Protein AF-A0A534SV41-F1 (afdb_monomer_lite)

pLDDT: mean 81.38, std 17.99, range [33.44, 95.75]

Radius of gyration: 28.08 Å; chains: 1; bounding box: 66×40×70 Å

Structure (mmCIF, N/CA/C/O backbone):
data_AF-A0A534SV41-F1
#
_entry.id   AF-A0A534SV41-F1
#
loop_
_atom_site.group_PDB
_atom_site.id
_atom_site.type_symbol
_atom_site.label_atom_id
_atom_site.label_alt_id
_atom_site.label_comp_id
_atom_site.label_asym_id
_atom_site.label_entity_id
_atom_site.label_seq_id
_atom_site.pdbx_PDB_ins_code
_atom_site.Cartn_x
_atom_site.Cartn_y
_atom_site.Cartn_z
_atom_site.occupancy
_atom_site.B_iso_or_equiv
_atom_site.auth_seq_id
_atom_site.auth_comp_id
_atom_site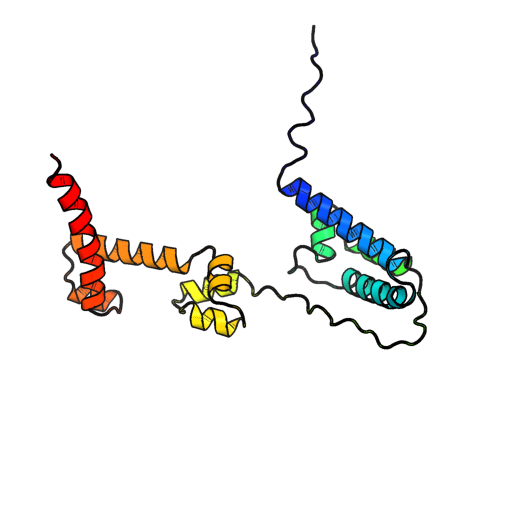.auth_asym_id
_atom_site.auth_atom_id
_atom_site.pdbx_PDB_model_num
ATOM 1 N N . MET A 1 1 ? -29.521 30.458 -32.606 1.00 36.12 1 MET A N 1
ATOM 2 C CA . MET A 1 1 ? -28.865 29.128 -32.644 1.00 36.12 1 MET A CA 1
ATOM 3 C C . MET A 1 1 ? -27.403 29.353 -32.262 1.00 36.12 1 MET A C 1
ATOM 5 O O . MET A 1 1 ? -26.780 30.146 -32.946 1.00 36.12 1 MET A O 1
ATOM 9 N N . ARG A 1 2 ? -27.023 29.102 -30.992 1.00 40.94 2 ARG A N 1
ATOM 10 C CA . ARG A 1 2 ? -26.051 28.068 -30.521 1.00 40.94 2 ARG A CA 1
ATOM 11 C C . ARG A 1 2 ? -24.731 28.079 -31.324 1.00 40.94 2 ARG A C 1
ATOM 13 O O . ARG A 1 2 ? -24.795 28.004 -32.535 1.00 40.94 2 ARG A O 1
ATOM 20 N N . GLN A 1 3 ? -23.536 28.198 -30.746 1.00 33.44 3 GLN A N 1
ATOM 21 C CA . GLN A 1 3 ? -23.011 27.621 -29.502 1.00 33.44 3 GLN A CA 1
ATOM 22 C C . GLN A 1 3 ? -22.008 28.569 -28.812 1.00 33.44 3 GLN A C 1
ATOM 24 O O . GLN A 1 3 ? -21.275 29.296 -29.475 1.00 33.44 3 GLN A O 1
ATOM 29 N N . ALA A 1 4 ? -21.951 28.490 -27.481 1.00 38.53 4 ALA A N 1
ATOM 30 C CA . ALA A 1 4 ? -20.872 29.019 -26.650 1.00 38.53 4 ALA A CA 1
ATOM 31 C C . ALA A 1 4 ? -19.597 28.155 -26.783 1.00 38.53 4 ALA A C 1
ATOM 33 O O . ALA A 1 4 ? -19.722 26.949 -27.026 1.00 38.53 4 ALA A O 1
ATOM 34 N N . PRO A 1 5 ? -18.389 28.724 -26.605 1.00 41.00 5 PRO A N 1
ATOM 35 C CA . PRO A 1 5 ? -17.166 27.938 -26.521 1.00 41.00 5 PRO A CA 1
ATOM 36 C C . PRO A 1 5 ? -17.212 27.038 -25.282 1.00 41.00 5 PRO A C 1
ATOM 38 O O . PRO A 1 5 ? -17.482 27.478 -24.169 1.00 41.00 5 PRO A O 1
ATOM 41 N N . SER A 1 6 ? -16.995 25.751 -25.524 1.00 47.56 6 SER A N 1
ATOM 42 C CA . SER A 1 6 ? -17.020 24.658 -24.561 1.00 47.56 6 SER A CA 1
ATOM 43 C C . SER A 1 6 ? -15.997 24.840 -23.436 1.00 47.56 6 SER A C 1
ATOM 45 O O . SER A 1 6 ? -14.791 24.839 -23.688 1.00 47.56 6 SER A O 1
ATOM 47 N N . ASP A 1 7 ? -16.499 24.900 -22.201 1.00 39.16 7 ASP A N 1
ATOM 48 C CA . ASP A 1 7 ? -15.778 24.681 -20.941 1.00 39.16 7 ASP A CA 1
ATOM 49 C C . ASP A 1 7 ? -15.115 23.288 -20.915 1.00 39.16 7 ASP A C 1
ATOM 51 O O . ASP A 1 7 ? -15.629 22.336 -20.333 1.00 39.16 7 ASP A O 1
ATOM 55 N N . ALA A 1 8 ? -13.963 23.138 -21.570 1.00 45.53 8 ALA A N 1
ATOM 56 C CA . ALA A 1 8 ? -13.214 21.877 -21.631 1.00 45.53 8 ALA A CA 1
ATOM 57 C C . ALA A 1 8 ? -11.861 21.939 -20.894 1.00 45.53 8 ALA A C 1
ATOM 59 O O . ALA A 1 8 ? -10.929 21.219 -21.248 1.00 45.53 8 ALA A O 1
ATOM 60 N N . SER A 1 9 ? -11.720 22.809 -19.885 1.00 49.66 9 SER A N 1
ATOM 61 C CA . SER A 1 9 ? -10.431 23.021 -19.197 1.00 49.66 9 SER A CA 1
ATOM 62 C C . SER A 1 9 ? -10.418 22.652 -17.706 1.00 49.66 9 SER A C 1
ATOM 64 O O . SER A 1 9 ? -9.353 22.510 -17.113 1.00 49.66 9 SER A O 1
ATOM 66 N N . THR A 1 10 ? -11.565 22.413 -17.070 1.00 47.59 10 THR A N 1
ATOM 67 C CA . THR A 1 10 ? -11.628 22.298 -15.599 1.00 47.59 10 THR A CA 1
ATOM 68 C C . THR A 1 10 ? -11.506 20.879 -15.029 1.00 47.59 10 THR A C 1
ATOM 70 O O . THR A 1 10 ? -11.418 20.736 -13.814 1.00 47.59 10 THR A O 1
ATOM 73 N N . TYR A 1 11 ? -11.377 19.834 -15.859 1.00 48.84 11 TYR A N 1
ATOM 74 C CA . TYR A 1 11 ? -11.123 18.452 -15.395 1.00 48.84 11 TYR A CA 1
ATOM 75 C C . TYR A 1 11 ? -9.712 17.915 -15.694 1.00 48.84 11 TYR A C 1
ATOM 77 O O . TYR A 1 11 ? -9.415 16.763 -15.387 1.00 48.84 11 TYR A O 1
ATOM 85 N N . ARG A 1 12 ? -8.791 18.741 -16.216 1.00 51.28 12 ARG A N 1
ATOM 86 C CA . ARG A 1 12 ? -7.378 18.361 -16.442 1.00 51.28 12 ARG A CA 1
ATOM 87 C C . ARG A 1 12 ? -6.542 18.340 -15.147 1.00 51.28 12 ARG A C 1
ATOM 89 O O . ARG A 1 12 ? -5.340 18.515 -15.191 1.00 51.28 12 ARG A O 1
ATOM 96 N N . ASN A 1 13 ? -7.161 18.219 -13.975 1.00 55.78 13 ASN A N 1
ATOM 97 C CA . ASN A 1 13 ? -6.462 18.292 -12.684 1.00 55.78 13 ASN A CA 1
ATOM 98 C C . ASN A 1 13 ? -7.122 17.401 -11.617 1.00 55.78 13 ASN A C 1
ATOM 100 O O . ASN A 1 13 ? -7.139 17.740 -10.436 1.00 55.78 13 ASN A O 1
ATOM 104 N N . GLY A 1 14 ? -7.704 16.264 -12.010 1.00 57.12 14 GLY A N 1
ATOM 105 C CA . GLY A 1 14 ? -8.053 15.229 -11.032 1.00 57.12 14 GLY A CA 1
ATOM 106 C C . GLY A 1 14 ? -6.780 14.621 -10.414 1.00 57.12 14 GLY A C 1
ATOM 107 O O . GLY A 1 14 ? -5.749 14.607 -11.086 1.00 57.12 14 GLY A O 1
ATOM 108 N N . PRO A 1 15 ? -6.818 14.064 -9.187 1.00 54.03 15 PRO A N 1
ATOM 109 C CA . PRO A 1 15 ? -5.666 13.387 -8.571 1.00 54.03 15 PRO A CA 1
ATOM 110 C C . PRO A 1 15 ? -5.026 12.331 -9.492 1.00 54.03 15 PRO A C 1
ATOM 112 O O . PRO A 1 15 ? -3.806 12.238 -9.585 1.00 54.03 15 PRO A O 1
ATOM 115 N N . ALA A 1 16 ? -5.860 11.633 -10.270 1.00 69.44 16 ALA A N 1
ATOM 116 C CA . ALA A 1 16 ? -5.442 10.645 -11.263 1.00 69.44 16 ALA A CA 1
ATOM 117 C C . ALA A 1 16 ? -4.661 11.236 -12.457 1.00 69.44 16 ALA A C 1
ATOM 119 O O . ALA A 1 16 ? -3.878 10.529 -13.084 1.00 69.44 16 ALA A O 1
ATOM 120 N N . TYR A 1 17 ? -4.840 12.523 -12.784 1.00 78.94 17 TYR A N 1
ATOM 121 C CA . TYR A 1 17 ? -4.075 13.177 -13.851 1.00 78.94 17 TYR A CA 1
ATOM 122 C C . TYR A 1 17 ? -2.611 13.353 -13.436 1.00 78.94 17 TYR A C 1
ATOM 124 O O . TYR A 1 17 ? -1.716 12.995 -14.192 1.00 78.94 17 TYR A O 1
ATOM 132 N N . GLY A 1 18 ? -2.358 13.827 -12.210 1.00 86.19 18 GLY A N 1
ATOM 133 C CA . GLY A 1 18 ? -0.994 13.995 -11.699 1.00 86.19 18 GLY A CA 1
ATOM 134 C C . GLY A 1 18 ? -0.238 12.670 -11.576 1.00 86.19 18 GLY A C 1
ATOM 135 O O . GLY A 1 18 ? 0.934 12.592 -11.938 1.00 86.19 18 GLY A O 1
ATOM 136 N N . GLU A 1 19 ? -0.916 11.613 -11.126 1.00 88.62 19 GLU A N 1
ATOM 137 C CA . GLU A 1 19 ? -0.344 10.262 -11.075 1.00 88.62 19 GLU A CA 1
ATOM 138 C C . GLU A 1 19 ? 0.015 9.743 -12.471 1.00 88.62 19 GLU A C 1
ATOM 140 O O . GLU A 1 19 ? 1.114 9.227 -12.669 1.00 88.62 19 GLU A O 1
ATOM 145 N N . ARG A 1 20 ? -0.869 9.943 -13.454 1.00 89.88 20 ARG A N 1
ATOM 146 C CA . ARG A 1 20 ? -0.634 9.535 -14.842 1.00 89.88 20 ARG A CA 1
ATOM 147 C C . ARG A 1 20 ? 0.522 10.302 -15.491 1.00 89.88 20 ARG A C 1
ATOM 149 O O . ARG A 1 20 ? 1.348 9.693 -16.165 1.00 89.88 20 ARG A O 1
ATOM 156 N N . GLU A 1 21 ? 0.613 11.612 -15.276 1.00 92.06 21 GLU A N 1
ATOM 157 C CA . GLU A 1 21 ? 1.735 12.420 -15.776 1.00 92.06 21 GLU A CA 1
ATOM 158 C C . GLU A 1 21 ? 3.059 12.003 -15.126 1.00 92.06 21 GLU A C 1
ATOM 160 O O . GLU A 1 21 ? 4.077 11.893 -15.805 1.00 92.06 21 GLU A O 1
ATOM 165 N N . LEU A 1 22 ? 3.046 11.680 -13.828 1.00 92.38 22 LEU A N 1
ATOM 166 C CA . LEU A 1 22 ? 4.220 11.132 -13.153 1.00 92.38 22 LEU A CA 1
ATOM 167 C C . LEU A 1 22 ? 4.615 9.764 -13.727 1.00 92.38 22 LEU A C 1
ATOM 169 O O . LEU A 1 22 ? 5.798 9.512 -13.935 1.00 92.38 22 LEU A O 1
ATOM 173 N N . MET A 1 23 ? 3.650 8.889 -14.020 1.00 93.31 23 MET A N 1
ATOM 174 C CA . MET A 1 23 ? 3.906 7.605 -14.683 1.00 93.31 23 MET A CA 1
ATOM 175 C C . MET A 1 23 ? 4.553 7.795 -16.061 1.00 93.31 23 MET A C 1
ATOM 177 O O . MET A 1 23 ? 5.526 7.113 -16.377 1.00 93.31 23 MET A O 1
ATOM 181 N N . LEU A 1 24 ? 4.070 8.749 -16.861 1.00 93.81 24 LEU A N 1
ATOM 182 C CA . LEU A 1 24 ? 4.683 9.084 -18.149 1.00 93.81 24 LEU A CA 1
ATOM 183 C C . LEU A 1 24 ? 6.110 9.615 -17.980 1.00 93.81 24 LEU A C 1
ATOM 185 O O . LEU A 1 24 ? 7.008 9.147 -18.675 1.00 93.81 24 LEU A O 1
ATOM 189 N N . ALA A 1 25 ? 6.334 10.518 -17.024 1.00 94.88 25 ALA A N 1
ATOM 190 C CA . ALA A 1 25 ? 7.659 11.065 -16.742 1.00 94.88 25 ALA A CA 1
ATOM 191 C C . ALA A 1 25 ? 8.653 9.980 -16.293 1.00 94.88 25 ALA A C 1
ATOM 193 O O . ALA A 1 25 ? 9.795 9.963 -16.744 1.00 94.88 25 ALA A O 1
ATOM 194 N N . VAL A 1 26 ? 8.218 9.039 -15.447 1.00 93.88 26 VAL A N 1
ATOM 195 C CA . VAL A 1 26 ? 9.042 7.897 -15.015 1.00 93.88 26 VAL A CA 1
ATOM 196 C C . VAL A 1 26 ? 9.395 6.993 -16.199 1.00 93.88 26 VAL A C 1
ATOM 198 O O . VAL A 1 26 ? 10.532 6.535 -16.302 1.00 93.88 26 VAL A O 1
ATOM 201 N N . LEU A 1 27 ? 8.447 6.740 -17.107 1.00 94.81 27 LEU A N 1
ATOM 202 C CA . LEU A 1 27 ? 8.713 5.946 -18.306 1.00 94.81 27 LEU A CA 1
ATOM 203 C C . LEU A 1 27 ? 9.677 6.657 -19.263 1.00 94.81 27 LEU A C 1
ATOM 205 O O . LEU A 1 27 ? 10.588 6.018 -19.788 1.00 94.81 27 LEU A O 1
ATOM 209 N N . GLU A 1 28 ? 9.497 7.960 -19.482 1.00 95.25 28 GLU A N 1
ATOM 210 C CA . GLU A 1 28 ? 10.398 8.766 -20.309 1.00 95.25 28 GLU A CA 1
ATOM 211 C C . GLU A 1 28 ? 11.827 8.745 -19.750 1.00 95.25 28 GLU A C 1
ATOM 213 O O . GLU A 1 28 ? 12.773 8.461 -20.487 1.00 95.25 28 GLU A O 1
ATOM 218 N N . ASP A 1 29 ? 11.985 8.972 -18.445 1.00 94.81 29 ASP A N 1
ATOM 219 C CA . ASP A 1 29 ? 13.282 8.939 -17.766 1.00 94.81 29 ASP A CA 1
ATOM 220 C C . ASP A 1 29 ? 13.961 7.569 -17.907 1.00 94.81 29 ASP A C 1
ATOM 222 O O . ASP A 1 29 ? 15.132 7.483 -18.284 1.00 94.81 29 ASP A O 1
ATOM 226 N N . ALA A 1 30 ? 13.209 6.478 -17.729 1.00 93.75 30 ALA A N 1
ATOM 227 C CA . ALA A 1 30 ? 13.725 5.127 -17.922 1.00 93.75 30 ALA A CA 1
ATOM 228 C C . ALA A 1 30 ? 14.193 4.880 -19.367 1.00 93.75 30 ALA A C 1
ATOM 230 O O . ALA A 1 30 ? 15.255 4.293 -19.576 1.00 93.75 30 ALA A O 1
ATOM 231 N N . ILE A 1 31 ? 13.445 5.349 -20.372 1.00 94.56 31 ILE A N 1
ATOM 232 C CA . ILE A 1 31 ? 13.832 5.222 -21.787 1.00 94.56 31 ILE A CA 1
ATOM 233 C C . ILE A 1 31 ? 15.114 6.011 -22.074 1.00 94.56 31 ILE A C 1
ATOM 235 O O . ILE A 1 31 ? 16.021 5.501 -22.733 1.00 94.56 31 ILE A O 1
ATOM 239 N N . ARG A 1 32 ? 15.234 7.226 -21.536 1.00 94.12 32 ARG A N 1
ATOM 240 C CA . ARG A 1 32 ? 16.429 8.064 -21.702 1.00 94.12 32 ARG A CA 1
ATOM 241 C C . ARG A 1 32 ? 17.644 7.487 -20.973 1.00 94.12 32 ARG A C 1
ATOM 243 O O . ARG A 1 32 ? 18.760 7.570 -21.491 1.00 94.12 32 ARG A O 1
ATOM 250 N N . CYS A 1 33 ? 17.444 6.846 -19.817 1.00 93.25 33 CYS A N 1
ATOM 251 C CA .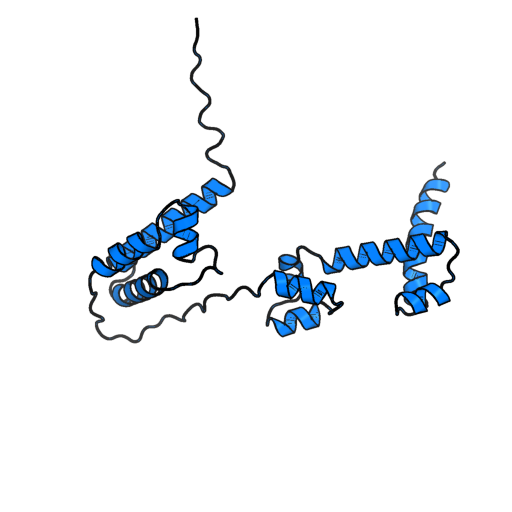 CYS A 1 33 ? 18.478 6.055 -19.144 1.00 93.25 33 CYS A CA 1
ATOM 252 C C . CYS A 1 33 ? 18.924 4.873 -20.015 1.00 93.25 33 CYS A C 1
ATOM 254 O O . CYS A 1 33 ? 20.123 4.688 -20.212 1.00 93.25 33 CYS A O 1
ATOM 256 N N . LEU A 1 34 ? 17.983 4.106 -20.585 1.00 92.56 34 LEU A N 1
ATOM 257 C CA . LEU A 1 34 ? 18.282 2.988 -21.494 1.00 92.56 34 LEU A CA 1
ATOM 258 C C . LEU A 1 34 ? 19.087 3.430 -22.721 1.00 92.56 34 LEU A C 1
ATOM 260 O O . LEU A 1 34 ? 19.978 2.702 -23.156 1.00 92.56 34 LEU A O 1
ATOM 264 N N . ALA A 1 35 ? 18.777 4.609 -23.262 1.00 91.69 35 ALA A N 1
ATOM 265 C CA . ALA A 1 35 ? 19.474 5.205 -24.397 1.00 91.69 35 ALA A CA 1
ATOM 266 C C . ALA A 1 35 ? 20.839 5.822 -24.028 1.00 91.69 35 ALA A C 1
ATOM 268 O O . ALA A 1 35 ? 21.634 6.127 -24.915 1.00 91.69 35 ALA A O 1
ATOM 269 N N . GLY A 1 36 ? 21.144 5.994 -22.735 1.00 89.56 36 GLY A N 1
ATOM 270 C CA . GLY A 1 36 ? 22.378 6.642 -22.283 1.00 89.56 36 GLY A CA 1
ATOM 271 C C . GLY A 1 36 ? 22.404 8.152 -22.516 1.00 89.56 36 GLY A C 1
ATOM 272 O O . GLY A 1 36 ? 23.481 8.738 -22.654 1.00 89.56 36 GLY A O 1
ATOM 273 N N . GLU A 1 37 ? 21.236 8.784 -22.593 1.00 89.94 37 GLU A N 1
ATOM 274 C CA . GLU A 1 37 ? 21.089 10.204 -22.930 1.00 89.94 37 GLU A CA 1
ATOM 275 C C . GLU A 1 37 ? 21.163 11.117 -21.703 1.00 89.94 37 GLU A C 1
ATOM 277 O O . GLU A 1 37 ? 21.463 12.305 -21.830 1.00 89.94 37 GLU A O 1
ATOM 282 N N . ILE A 1 38 ? 20.908 10.572 -20.511 1.00 88.56 38 ILE A N 1
ATOM 283 C CA . ILE A 1 38 ? 20.829 11.325 -19.257 1.00 88.56 38 ILE A CA 1
ATOM 284 C C . ILE A 1 38 ? 21.817 10.816 -18.209 1.00 88.56 38 ILE A C 1
ATOM 286 O O . ILE A 1 38 ? 22.277 9.677 -18.250 1.00 88.56 38 ILE A O 1
ATOM 290 N N . GLY A 1 39 ? 22.159 11.702 -17.274 1.00 86.50 39 GLY A N 1
ATOM 291 C CA . GLY A 1 39 ? 23.126 11.450 -16.210 1.00 86.50 39 GLY A CA 1
ATOM 292 C C . GLY A 1 39 ? 24.591 11.715 -16.604 1.00 86.50 39 GLY A C 1
ATOM 293 O O . GLY A 1 39 ? 24.918 11.872 -17.793 1.00 86.50 39 GLY A O 1
ATOM 294 N N . PRO A 1 40 ? 25.492 11.789 -15.604 1.00 87.56 40 PRO A N 1
ATOM 295 C CA . PRO A 1 40 ? 26.927 11.952 -15.825 1.00 87.56 40 PRO A CA 1
ATOM 296 C C . PRO A 1 40 ? 27.492 10.821 -16.688 1.00 87.56 40 PRO A C 1
ATOM 298 O O . PRO A 1 40 ? 27.139 9.661 -16.497 1.00 87.56 40 PRO A O 1
ATOM 301 N N . THR A 1 41 ? 28.426 11.123 -17.596 1.00 85.81 41 THR A N 1
ATOM 302 C CA . THR A 1 41 ? 28.994 10.139 -18.542 1.00 85.81 41 THR A CA 1
ATOM 303 C C . THR A 1 41 ? 29.489 8.855 -17.866 1.00 85.81 41 THR A C 1
ATOM 305 O O . THR A 1 41 ? 29.280 7.766 -18.391 1.00 85.81 41 THR A O 1
ATOM 308 N N . ARG A 1 42 ? 30.094 8.975 -16.677 1.00 84.69 42 ARG A N 1
ATOM 309 C CA . ARG A 1 42 ? 30.581 7.846 -15.867 1.00 84.69 42 ARG A CA 1
ATOM 310 C C . ARG A 1 42 ? 29.459 6.943 -15.337 1.00 84.69 42 ARG A C 1
ATOM 312 O O . ARG A 1 42 ? 29.679 5.753 -15.156 1.00 84.69 42 ARG A O 1
ATOM 319 N N . GLU A 1 43 ? 28.286 7.502 -15.066 1.00 86.94 43 GLU A N 1
ATOM 320 C CA . GLU A 1 43 ? 27.157 6.804 -14.439 1.00 86.94 43 GLU A CA 1
ATOM 321 C C . GLU A 1 43 ? 26.174 6.237 -15.470 1.00 86.94 43 GLU A C 1
ATOM 323 O O . GLU A 1 43 ? 25.423 5.319 -15.156 1.00 86.94 43 GLU A O 1
ATOM 328 N N . ARG A 1 44 ? 26.208 6.711 -16.723 1.00 88.94 44 ARG A N 1
ATOM 329 C CA . ARG A 1 44 ? 25.321 6.249 -17.807 1.00 88.94 44 ARG A CA 1
ATOM 330 C C . ARG A 1 44 ? 25.245 4.728 -17.978 1.00 88.94 44 ARG A C 1
ATOM 332 O O . ARG A 1 44 ? 24.127 4.232 -18.096 1.00 88.94 44 ARG A O 1
ATOM 339 N N . PRO A 1 45 ? 26.355 3.958 -17.968 1.00 89.06 45 PRO A N 1
ATOM 340 C CA . PRO A 1 45 ? 26.262 2.502 -18.088 1.00 89.06 45 PRO A CA 1
ATOM 341 C C . PRO A 1 45 ? 25.491 1.878 -16.921 1.00 89.06 45 PRO A C 1
ATOM 343 O O . PRO A 1 45 ? 24.746 0.918 -17.102 1.00 89.06 45 PRO A O 1
ATOM 346 N N . GLN A 1 46 ? 25.651 2.445 -15.724 1.00 87.25 46 GLN A N 1
ATOM 347 C CA . GLN A 1 46 ? 24.973 1.983 -14.526 1.00 87.25 46 GLN A CA 1
ATOM 348 C C . GLN A 1 46 ? 23.483 2.350 -14.545 1.00 87.25 46 GLN A C 1
ATOM 350 O O . GLN A 1 46 ? 22.652 1.476 -14.323 1.00 87.25 46 GLN A O 1
ATOM 355 N N . LEU A 1 47 ? 23.137 3.594 -14.884 1.00 89.69 47 LEU A N 1
ATOM 356 C CA . LEU A 1 47 ? 21.745 4.036 -15.031 1.00 89.69 47 LEU A CA 1
ATOM 357 C C . LEU A 1 47 ? 21.002 3.215 -16.095 1.00 89.69 47 LEU A C 1
ATOM 359 O O . LEU A 1 47 ? 19.862 2.804 -15.884 1.00 89.69 47 LEU A O 1
ATOM 363 N N . ALA A 1 48 ? 21.663 2.904 -17.213 1.00 91.06 48 ALA A N 1
ATOM 364 C CA . ALA A 1 48 ? 21.103 2.031 -18.237 1.00 91.06 48 ALA A CA 1
ATOM 365 C C . ALA A 1 48 ? 20.884 0.601 -17.722 1.00 91.06 48 ALA A C 1
ATOM 367 O O . ALA A 1 48 ? 19.857 -0.003 -18.025 1.00 91.06 48 ALA A O 1
ATOM 368 N N . ALA A 1 49 ? 21.815 0.049 -16.937 1.00 89.69 49 ALA A N 1
ATOM 369 C CA . ALA A 1 49 ? 21.656 -1.271 -16.329 1.00 89.69 49 ALA A CA 1
ATOM 370 C C . ALA A 1 49 ? 20.498 -1.307 -15.314 1.00 89.69 49 ALA A C 1
ATOM 372 O O . ALA A 1 49 ? 19.680 -2.225 -15.364 1.00 89.69 49 ALA A O 1
ATOM 373 N N . GLU A 1 50 ? 20.378 -0.290 -14.459 1.00 89.56 50 GLU A N 1
ATOM 374 C CA . GLU A 1 50 ? 19.282 -0.156 -13.489 1.00 89.56 50 GLU A CA 1
ATOM 375 C C . GLU A 1 50 ? 17.921 -0.026 -14.194 1.00 89.56 50 GLU A C 1
ATOM 377 O O . GLU A 1 50 ? 16.963 -0.714 -13.835 1.00 89.56 50 GLU A O 1
ATOM 382 N N . ALA A 1 51 ? 17.842 0.778 -15.260 1.00 92.56 51 ALA A N 1
ATOM 383 C CA . ALA A 1 51 ? 16.635 0.895 -16.075 1.00 92.56 51 ALA A CA 1
ATOM 384 C C . ALA A 1 51 ? 16.277 -0.430 -16.772 1.00 92.56 51 ALA A C 1
ATOM 386 O O . ALA A 1 51 ? 15.107 -0.817 -16.790 1.00 92.56 51 ALA A O 1
ATOM 387 N N . ARG A 1 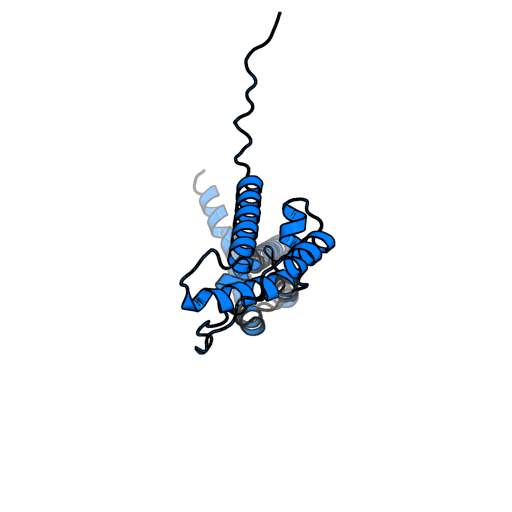52 ? 17.266 -1.172 -17.298 1.00 93.12 52 ARG A N 1
ATOM 388 C CA . ARG A 1 52 ? 17.046 -2.513 -17.877 1.00 93.12 52 ARG A CA 1
ATOM 389 C C . ARG A 1 52 ? 16.489 -3.485 -16.848 1.00 93.12 52 ARG A C 1
ATOM 391 O O . ARG A 1 52 ? 15.549 -4.210 -17.166 1.00 93.12 52 ARG A O 1
ATOM 398 N N . GLU A 1 53 ? 17.047 -3.505 -15.640 1.00 91.56 53 GLU A N 1
ATOM 399 C CA . GLU A 1 53 ? 16.576 -4.368 -14.554 1.00 91.56 53 GLU A CA 1
ATOM 400 C C . GLU A 1 53 ? 15.136 -4.017 -14.159 1.00 91.56 53 GLU A C 1
ATOM 402 O O . GLU A 1 53 ? 14.292 -4.908 -14.061 1.00 91.56 53 GLU A O 1
ATOM 407 N N . TRP A 1 54 ? 14.821 -2.725 -14.016 1.00 92.25 54 TRP A N 1
ATOM 408 C CA . TRP A 1 54 ? 13.463 -2.264 -13.717 1.00 92.25 54 TRP A CA 1
ATOM 409 C C . TRP A 1 54 ? 12.453 -2.652 -14.808 1.00 92.25 54 TRP A C 1
ATOM 411 O O . TRP A 1 54 ? 11.382 -3.164 -14.479 1.00 92.25 54 TRP A O 1
ATOM 421 N N . VAL A 1 55 ? 12.801 -2.481 -16.091 1.00 92.50 55 VAL A N 1
ATOM 422 C CA . VAL A 1 55 ? 11.956 -2.905 -17.223 1.00 92.50 55 VAL A CA 1
ATOM 423 C C . VAL A 1 55 ? 11.790 -4.428 -17.246 1.00 92.50 55 VAL A C 1
ATOM 425 O O . VAL A 1 55 ? 10.696 -4.924 -17.508 1.00 92.50 55 VAL A O 1
ATOM 428 N N . ALA A 1 56 ? 12.846 -5.196 -16.971 1.00 91.12 56 ALA A N 1
ATOM 429 C CA . ALA A 1 56 ? 12.801 -6.658 -16.990 1.00 91.12 56 ALA A CA 1
ATOM 430 C C . ALA A 1 56 ? 12.016 -7.255 -15.808 1.00 91.12 56 ALA A C 1
ATOM 432 O O . ALA A 1 56 ? 11.397 -8.315 -15.962 1.00 91.12 56 ALA A O 1
ATOM 433 N N . ALA A 1 57 ? 12.013 -6.579 -14.656 1.00 88.88 57 ALA A N 1
ATOM 434 C CA . ALA A 1 57 ? 11.356 -7.041 -13.443 1.00 88.88 57 ALA A CA 1
ATOM 435 C C . ALA A 1 57 ? 9.857 -7.324 -13.658 1.00 88.88 57 ALA A C 1
ATOM 437 O O . ALA A 1 57 ? 9.144 -6.604 -14.361 1.00 88.88 57 ALA A O 1
ATOM 438 N N . ARG A 1 58 ? 9.383 -8.391 -13.008 1.00 84.31 58 ARG A N 1
ATOM 439 C CA . ARG A 1 58 ? 7.968 -8.759 -12.879 1.00 84.31 58 ARG A CA 1
ATOM 440 C C . ARG A 1 58 ? 7.573 -8.571 -11.423 1.00 84.31 58 ARG A C 1
ATOM 442 O O . ARG A 1 58 ? 7.833 -9.435 -10.593 1.00 84.31 58 ARG A O 1
ATOM 449 N N . ASP A 1 59 ? 7.022 -7.411 -11.093 1.00 77.00 59 ASP A N 1
ATOM 450 C CA . ASP A 1 59 ? 6.575 -7.121 -9.730 1.00 77.00 59 ASP A CA 1
ATOM 451 C C . ASP A 1 59 ? 5.308 -6.276 -9.776 1.00 77.00 59 ASP A C 1
ATOM 453 O O . ASP A 1 59 ? 5.366 -5.100 -10.112 1.00 77.00 59 ASP A O 1
ATOM 457 N N . ALA A 1 60 ? 4.167 -6.851 -9.414 1.00 73.50 60 ALA A N 1
ATOM 458 C CA . ALA A 1 60 ? 2.895 -6.133 -9.379 1.00 73.50 60 ALA A CA 1
ATOM 459 C C . ALA A 1 60 ? 2.669 -5.369 -8.059 1.00 73.50 60 ALA A C 1
ATOM 461 O O . ALA A 1 60 ? 1.666 -4.679 -7.901 1.00 73.50 60 ALA A O 1
ATOM 462 N N . ARG A 1 61 ? 3.576 -5.466 -7.077 1.00 74.56 61 ARG A N 1
ATOM 463 C CA . ARG A 1 61 ? 3.332 -4.930 -5.724 1.00 74.56 61 ARG A CA 1
ATOM 464 C C . ARG A 1 61 ? 3.671 -3.447 -5.590 1.00 74.56 61 ARG A C 1
ATOM 466 O O . ARG A 1 61 ? 3.175 -2.783 -4.682 1.00 74.56 61 ARG A O 1
ATOM 473 N N . TRP A 1 62 ? 4.530 -2.912 -6.462 1.00 80.25 62 TRP A N 1
ATOM 474 C CA . TRP A 1 62 ? 4.941 -1.507 -6.407 1.00 80.25 62 TRP A CA 1
ATOM 475 C C . TRP A 1 62 ? 4.143 -0.664 -7.420 1.00 80.25 62 TRP A C 1
ATOM 477 O O . TRP A 1 62 ? 4.250 -0.952 -8.605 1.00 80.25 62 TRP A O 1
ATOM 487 N N . PRO A 1 63 ? 3.379 0.375 -7.020 1.00 81.69 63 PRO A N 1
ATOM 488 C CA . PRO A 1 63 ? 2.695 1.305 -7.928 1.00 81.69 63 PRO A CA 1
ATOM 489 C C . PRO A 1 63 ? 3.464 1.804 -9.160 1.00 81.69 63 PRO A C 1
ATOM 491 O O . PRO A 1 63 ? 2.856 1.992 -10.202 1.00 81.69 63 PRO A O 1
ATOM 494 N N . PHE A 1 64 ? 4.788 1.971 -9.067 1.00 87.69 64 PHE A N 1
ATOM 495 C CA . PHE A 1 64 ? 5.650 2.342 -10.203 1.00 87.69 64 PHE A CA 1
ATOM 496 C C . PHE A 1 64 ? 6.538 1.180 -10.667 1.00 87.69 64 PHE A C 1
ATOM 498 O O . PHE A 1 64 ? 7.675 1.368 -11.106 1.00 87.69 64 PHE A O 1
ATOM 505 N N . SER A 1 65 ? 6.076 -0.060 -10.515 1.00 90.69 65 SER A N 1
ATOM 506 C CA . SER A 1 65 ? 6.644 -1.149 -11.297 1.00 90.69 65 SER A CA 1
ATOM 507 C C . SER A 1 65 ? 6.337 -0.934 -12.770 1.00 90.69 65 SER A C 1
ATOM 509 O O . SER A 1 65 ? 5.348 -0.291 -13.113 1.00 90.69 65 SER A O 1
ATOM 511 N N . PHE A 1 66 ? 7.178 -1.484 -13.641 1.00 92.44 66 PHE A N 1
ATOM 512 C CA . PHE A 1 66 ? 6.964 -1.380 -15.076 1.00 92.44 66 PHE A CA 1
ATOM 513 C C . PHE A 1 66 ? 5.572 -1.888 -15.494 1.00 92.44 66 PHE A C 1
ATOM 515 O O . PHE A 1 66 ? 4.907 -1.239 -16.293 1.00 92.44 66 PHE A O 1
ATOM 522 N N . ASP A 1 67 ? 5.106 -2.995 -14.903 1.00 91.94 67 ASP A N 1
ATOM 523 C CA . ASP A 1 67 ? 3.789 -3.572 -15.198 1.00 91.94 67 ASP A CA 1
ATOM 524 C C . ASP A 1 67 ? 2.638 -2.642 -14.770 1.00 91.94 67 ASP A C 1
ATOM 526 O O . ASP A 1 67 ? 1.790 -2.312 -15.595 1.00 91.94 67 ASP A O 1
ATOM 530 N N . ASN A 1 68 ? 2.643 -2.157 -13.521 1.00 90.50 68 ASN A N 1
ATOM 531 C CA . ASN A 1 68 ? 1.581 -1.282 -13.003 1.00 90.50 68 ASN A CA 1
ATOM 532 C C . ASN A 1 68 ? 1.579 0.090 -13.682 1.00 90.50 68 ASN A C 1
ATOM 534 O O . ASN A 1 68 ? 0.524 0.679 -13.903 1.00 90.50 68 ASN A O 1
ATOM 538 N N . LEU A 1 69 ? 2.766 0.598 -14.021 1.00 93.06 69 LEU A N 1
ATOM 539 C CA . LEU A 1 69 ? 2.911 1.838 -14.767 1.00 93.06 69 LEU A CA 1
ATOM 540 C C . LEU A 1 69 ? 2.284 1.691 -16.150 1.00 93.06 69 LEU A C 1
ATOM 542 O O . LEU A 1 69 ? 1.473 2.533 -16.522 1.00 93.06 69 LEU A O 1
ATOM 546 N N . CYS A 1 70 ? 2.642 0.635 -16.895 1.00 93.00 70 CYS A N 1
ATOM 547 C CA . CYS A 1 70 ? 2.092 0.377 -18.225 1.00 93.00 70 CYS A CA 1
ATOM 548 C C . CYS A 1 70 ? 0.566 0.260 -18.180 1.00 93.00 70 CYS A C 1
ATOM 550 O O . CYS A 1 70 ? -0.102 0.913 -18.978 1.00 93.00 70 CYS A O 1
ATOM 552 N N . ASP A 1 71 ? 0.024 -0.481 -17.213 1.00 91.62 71 ASP A N 1
ATOM 553 C CA . ASP A 1 71 ? -1.422 -0.604 -17.003 1.00 91.62 71 ASP A CA 1
ATOM 554 C C . ASP A 1 71 ? -2.082 0.764 -16.738 1.00 91.62 71 ASP A C 1
ATOM 556 O O . ASP A 1 71 ? -3.008 1.164 -17.445 1.00 91.62 71 ASP A O 1
ATOM 560 N N . GLY A 1 72 ? -1.524 1.559 -15.817 1.00 89.44 72 GLY A N 1
ATOM 561 C CA . GLY A 1 72 ? -2.041 2.886 -15.458 1.00 89.44 72 GLY A CA 1
ATOM 562 C C . GLY A 1 72 ? -2.040 3.917 -16.595 1.00 89.44 72 GLY A C 1
ATOM 563 O O . GLY A 1 72 ? -2.837 4.859 -16.578 1.00 89.44 72 GLY A O 1
ATOM 564 N N . ILE A 1 73 ? -1.187 3.744 -17.611 1.00 91.75 73 ILE A N 1
ATOM 565 C CA . ILE A 1 73 ? -1.154 4.608 -18.805 1.00 91.75 73 ILE A CA 1
ATOM 566 C C . ILE A 1 73 ? -1.769 3.960 -20.056 1.00 91.75 73 ILE A C 1
ATOM 568 O O . ILE A 1 73 ? -1.828 4.624 -21.095 1.00 91.75 73 ILE A O 1
ATOM 572 N N . GLY A 1 74 ? -2.269 2.721 -19.959 1.00 90.31 74 GLY A N 1
ATOM 573 C CA . GLY A 1 74 ? -2.949 1.998 -21.039 1.00 90.31 74 GLY A CA 1
ATOM 574 C C . GLY A 1 74 ? -2.021 1.363 -22.084 1.00 90.31 74 GLY A C 1
ATOM 575 O O . GLY A 1 74 ? -2.377 1.304 -23.261 1.00 90.31 74 GLY A O 1
ATOM 576 N N . LEU A 1 75 ? -0.825 0.923 -21.687 1.00 92.94 75 LEU A N 1
ATOM 577 C CA . LEU A 1 75 ? 0.150 0.237 -22.541 1.00 92.94 75 LEU A CA 1
ATOM 578 C C . LEU A 1 75 ? 0.259 -1.253 -22.199 1.00 92.94 75 LEU A C 1
ATOM 580 O O . LEU A 1 75 ? 0.214 -1.647 -21.037 1.00 92.94 75 LEU A O 1
ATOM 584 N N . ASP A 1 76 ? 0.502 -2.083 -23.215 1.00 93.62 76 ASP A N 1
ATOM 585 C CA . ASP A 1 76 ? 0.824 -3.494 -23.001 1.00 93.62 76 ASP A CA 1
ATOM 586 C C . ASP A 1 76 ? 2.275 -3.659 -22.520 1.00 93.62 76 ASP A C 1
ATOM 588 O O . ASP A 1 76 ? 3.238 -3.483 -23.278 1.00 93.62 76 ASP A O 1
ATOM 592 N N . ALA A 1 77 ? 2.430 -4.033 -21.248 1.00 93.38 77 ALA A N 1
ATOM 593 C CA . ALA A 1 77 ? 3.731 -4.234 -20.617 1.00 93.38 77 ALA A CA 1
ATOM 594 C C . ALA A 1 77 ? 4.545 -5.357 -21.287 1.00 93.38 77 ALA A C 1
ATOM 596 O O . ALA A 1 77 ? 5.777 -5.333 -21.271 1.00 93.38 77 ALA A O 1
ATOM 597 N N . GLY A 1 78 ? 3.895 -6.367 -21.873 1.00 93.88 78 GLY A N 1
ATOM 598 C CA . GLY A 1 78 ? 4.586 -7.451 -22.577 1.00 93.88 78 GLY A CA 1
ATOM 599 C C . GLY A 1 78 ? 5.337 -6.931 -23.802 1.00 93.88 78 GLY A C 1
ATOM 600 O O . GLY A 1 78 ? 6.568 -7.003 -23.872 1.00 93.88 78 GLY A O 1
ATOM 601 N N . SER A 1 79 ? 4.586 -6.334 -24.724 1.00 93.94 79 SER A N 1
ATOM 602 C CA . SER A 1 79 ? 5.081 -5.813 -25.997 1.00 93.94 79 SER A CA 1
ATOM 603 C C . SER A 1 79 ? 6.046 -4.649 -25.808 1.00 93.94 79 SER A C 1
ATOM 605 O O . SER A 1 79 ? 7.077 -4.582 -26.482 1.00 93.94 79 SER A O 1
ATOM 607 N N . LEU A 1 80 ? 5.748 -3.718 -24.893 1.00 94.00 80 LEU A N 1
ATOM 608 C CA . LEU A 1 80 ? 6.622 -2.568 -24.665 1.00 94.00 80 LEU A CA 1
ATOM 609 C C . LEU A 1 80 ? 7.980 -3.012 -24.122 1.00 94.00 80 LEU A C 1
ATOM 611 O O . LEU A 1 80 ? 9.013 -2.567 -24.614 1.00 94.00 80 LEU A O 1
ATOM 615 N N . ARG A 1 81 ? 7.991 -3.935 -23.158 1.00 95.19 81 ARG A N 1
ATOM 616 C CA . ARG A 1 81 ? 9.222 -4.493 -22.598 1.00 95.19 81 ARG A CA 1
ATOM 617 C C . ARG A 1 81 ? 10.081 -5.154 -23.662 1.00 95.19 81 ARG A C 1
ATOM 619 O O . ARG A 1 81 ? 11.277 -4.883 -23.726 1.00 95.19 81 ARG A O 1
ATOM 626 N N . GLU A 1 82 ? 9.484 -6.010 -24.486 1.00 94.25 82 GLU A N 1
ATOM 627 C CA . GLU A 1 82 ? 10.217 -6.684 -25.554 1.00 94.25 82 GLU A CA 1
ATOM 628 C C . GLU A 1 82 ? 10.860 -5.661 -26.496 1.00 94.25 82 GLU A C 1
ATOM 630 O O . GLU A 1 82 ? 12.053 -5.746 -26.790 1.00 94.25 82 GLU A O 1
ATOM 635 N N . ARG A 1 83 ? 10.098 -4.641 -26.907 1.00 94.44 83 ARG A N 1
ATOM 636 C CA . ARG A 1 83 ? 10.599 -3.562 -27.766 1.00 94.44 83 ARG A CA 1
ATOM 637 C C . ARG A 1 83 ? 11.716 -2.762 -27.100 1.00 94.44 83 ARG A C 1
ATOM 639 O O . ARG A 1 83 ? 12.716 -2.486 -27.757 1.00 94.44 83 ARG A O 1
ATOM 646 N N . LEU A 1 84 ? 11.574 -2.389 -25.830 1.00 93.88 84 LEU A N 1
ATOM 647 C CA . LEU A 1 84 ? 12.586 -1.612 -25.111 1.00 93.88 84 LEU A CA 1
ATOM 648 C C . LEU A 1 84 ? 13.880 -2.407 -24.936 1.00 93.88 84 LEU A C 1
ATOM 650 O O . LEU A 1 84 ? 14.954 -1.902 -25.248 1.00 93.88 84 LEU A O 1
ATOM 654 N N . LEU A 1 85 ? 13.796 -3.666 -24.505 1.00 92.19 85 LEU A N 1
ATOM 655 C CA . LEU A 1 85 ? 14.981 -4.492 -24.272 1.00 92.19 85 LEU A CA 1
ATOM 656 C C . LEU A 1 85 ? 15.695 -4.877 -25.573 1.00 92.19 85 LEU A C 1
ATOM 658 O O . LEU A 1 85 ? 16.924 -4.935 -25.585 1.00 92.19 85 LEU A O 1
ATOM 662 N N . ARG A 1 86 ? 14.944 -5.087 -26.663 1.00 92.62 86 ARG A N 1
ATOM 663 C CA . ARG A 1 86 ? 15.489 -5.366 -28.000 1.00 92.62 86 ARG A CA 1
ATOM 664 C C . ARG A 1 86 ? 16.226 -4.166 -28.597 1.00 92.62 86 ARG A C 1
ATOM 666 O O . ARG A 1 86 ? 17.260 -4.358 -29.224 1.00 92.62 86 ARG A O 1
ATOM 673 N N . ASN A 1 87 ? 15.686 -2.956 -28.435 1.00 89.19 87 ASN A N 1
ATOM 674 C CA . ASN A 1 87 ? 16.216 -1.750 -29.084 1.00 89.19 87 ASN A CA 1
ATOM 675 C C . ASN A 1 87 ? 17.195 -0.953 -28.210 1.00 89.19 87 ASN A C 1
ATOM 677 O O . ASN A 1 87 ? 17.866 -0.057 -28.717 1.00 89.19 87 ASN A O 1
ATOM 681 N N . ALA A 1 88 ? 17.281 -1.237 -26.909 1.00 86.69 88 ALA A N 1
ATOM 682 C CA . ALA A 1 88 ? 18.168 -0.493 -26.027 1.00 86.69 88 ALA A CA 1
ATOM 683 C C . ALA A 1 88 ? 19.650 -0.765 -26.374 1.00 86.69 88 ALA A C 1
ATOM 685 O O . ALA A 1 88 ? 20.062 -1.934 -26.406 1.00 86.69 88 ALA A O 1
ATOM 686 N N . PRO A 1 89 ? 20.484 0.277 -26.549 1.00 85.44 89 PRO A N 1
ATOM 687 C CA . PRO A 1 89 ? 21.894 0.135 -26.903 1.00 85.44 89 PRO A CA 1
ATOM 688 C C . PRO A 1 89 ? 22.712 -0.481 -25.765 1.00 85.44 89 PRO A C 1
ATOM 690 O O . PRO A 1 89 ? 22.520 -0.163 -24.589 1.00 85.44 89 PRO A O 1
ATOM 693 N N . VAL A 1 90 ? 23.654 -1.364 -26.096 1.00 81.44 90 VAL A N 1
ATOM 694 C CA . VAL A 1 90 ? 24.629 -1.852 -25.113 1.00 81.44 90 VAL A CA 1
ATOM 695 C C . VAL A 1 90 ? 25.608 -0.720 -24.831 1.00 81.44 90 VAL A C 1
ATOM 697 O O . VAL A 1 90 ? 26.401 -0.358 -25.696 1.00 81.44 90 VAL A O 1
ATOM 700 N N . ILE A 1 91 ? 25.542 -0.152 -23.629 1.00 81.44 91 ILE A N 1
ATOM 701 C CA . ILE A 1 91 ? 26.462 0.899 -23.196 1.00 81.44 91 ILE A CA 1
ATOM 702 C C . ILE A 1 91 ? 27.650 0.224 -22.501 1.00 81.44 91 ILE A C 1
ATOM 704 O O . ILE A 1 91 ? 27.453 -0.398 -21.453 1.00 81.44 91 ILE A O 1
ATOM 708 N N . PRO A 1 92 ? 28.874 0.306 -23.054 1.00 73.94 92 PRO A N 1
ATOM 709 C CA . PRO A 1 92 ? 30.040 -0.317 -22.446 1.00 73.94 92 PRO A CA 1
ATOM 710 C C . PRO A 1 92 ? 30.343 0.314 -21.088 1.00 73.94 92 PRO A C 1
ATOM 712 O O . PRO A 1 92 ? 30.420 1.536 -20.949 1.00 73.94 92 PRO A O 1
ATOM 715 N N . PHE A 1 93 ? 30.556 -0.526 -20.083 1.00 66.00 93 PHE A N 1
ATOM 716 C CA . PHE A 1 93 ? 31.027 -0.083 -18.780 1.00 66.00 93 PHE A CA 1
ATOM 717 C C . PHE A 1 93 ? 32.545 0.123 -18.834 1.00 66.00 93 PHE A C 1
ATOM 719 O O . PHE A 1 93 ? 33.309 -0.842 -18.871 1.00 66.00 93 PHE A O 1
ATOM 726 N N . VAL A 1 94 ? 32.998 1.378 -18.845 1.00 61.66 94 VAL A N 1
ATOM 727 C CA . VAL A 1 94 ? 34.421 1.695 -18.664 1.00 61.66 94 VAL A CA 1
ATOM 728 C C . VAL A 1 94 ? 34.698 1.684 -17.163 1.00 61.66 94 VAL A C 1
ATOM 730 O O . VAL A 1 94 ? 34.292 2.592 -16.445 1.00 61.66 94 VAL A O 1
ATOM 733 N N . GLY A 1 95 ? 35.319 0.592 -16.713 1.00 56.34 95 GLY A N 1
ATOM 734 C CA . GLY A 1 95 ? 35.591 0.214 -15.325 1.00 56.34 95 GLY A CA 1
ATOM 735 C C . GLY A 1 95 ? 35.611 1.339 -14.286 1.00 56.34 95 GLY A C 1
ATOM 736 O O . GLY A 1 95 ? 36.581 2.080 -14.165 1.00 56.34 95 GLY A O 1
ATOM 737 N N . GLY A 1 96 ? 34.578 1.377 -13.450 1.00 57.78 96 GLY A N 1
ATOM 738 C CA . GLY A 1 96 ? 34.581 2.076 -12.169 1.00 57.78 96 GLY A CA 1
ATOM 739 C C . GLY A 1 96 ? 33.491 1.480 -11.294 1.00 57.78 96 GLY A C 1
ATOM 740 O O . GLY A 1 96 ? 32.350 1.474 -11.729 1.00 57.78 96 GLY A O 1
ATOM 741 N N . GLN A 1 97 ? 33.828 0.939 -10.114 1.00 50.12 97 GLN A N 1
ATOM 742 C CA . GLN A 1 97 ? 32.872 0.213 -9.260 1.00 50.12 97 GLN A CA 1
ATOM 743 C C . GLN A 1 97 ? 31.504 0.919 -9.203 1.00 50.12 97 GLN A C 1
ATOM 745 O O . GLN A 1 97 ? 31.484 2.127 -8.954 1.00 50.12 97 GLN A O 1
ATOM 750 N N . PRO A 1 98 ? 30.385 0.199 -9.417 1.00 51.19 98 PRO A N 1
ATOM 751 C CA . PRO A 1 98 ? 29.056 0.784 -9.308 1.00 51.19 98 PRO A CA 1
ATOM 752 C C . PRO A 1 98 ? 28.871 1.324 -7.888 1.00 51.19 98 PRO A C 1
ATOM 754 O O . PRO A 1 98 ? 28.808 0.566 -6.922 1.00 51.19 98 PRO A O 1
ATOM 757 N N . THR A 1 99 ? 28.824 2.648 -7.750 1.00 47.97 99 THR A N 1
ATOM 758 C CA . THR A 1 99 ? 28.673 3.337 -6.460 1.00 47.97 99 THR A CA 1
ATOM 759 C C . THR A 1 99 ? 27.211 3.544 -6.080 1.00 47.97 99 THR A C 1
ATOM 761 O O . THR A 1 99 ? 26.927 4.321 -5.168 1.00 47.97 99 THR A O 1
ATOM 764 N N . ALA A 1 100 ? 26.256 2.865 -6.731 1.00 51.03 100 ALA A N 1
ATOM 765 C CA . ALA A 1 100 ? 24.888 2.935 -6.233 1.00 51.03 100 ALA A CA 1
ATOM 766 C C . ALA A 1 100 ? 24.785 2.080 -4.981 1.00 51.03 100 ALA A C 1
ATOM 768 O O . ALA A 1 100 ? 24.737 0.849 -5.014 1.00 51.03 100 ALA A O 1
ATOM 769 N N . VAL A 1 101 ? 24.633 2.779 -3.864 1.00 44.62 101 VAL A N 1
ATOM 770 C CA . VAL A 1 101 ? 23.714 2.348 -2.822 1.00 44.62 101 VAL A CA 1
ATOM 771 C C . VAL A 1 101 ? 22.407 2.003 -3.537 1.00 44.62 101 VAL A C 1
ATOM 773 O O . VAL A 1 101 ? 21.622 2.899 -3.848 1.00 44.62 101 VAL A O 1
ATOM 776 N N . ARG A 1 102 ? 22.199 0.714 -3.854 1.00 49.75 102 ARG A N 1
ATOM 777 C CA . ARG A 1 102 ? 20.899 0.183 -4.270 1.00 49.75 102 ARG A CA 1
ATOM 778 C C . ARG A 1 102 ? 19.921 0.749 -3.257 1.00 49.75 102 ARG A C 1
ATOM 780 O O . ARG A 1 102 ? 19.958 0.354 -2.090 1.00 49.75 102 ARG A O 1
ATOM 787 N N . ARG A 1 103 ? 19.082 1.709 -3.655 1.00 46.28 103 ARG A N 1
ATOM 788 C CA . ARG A 1 103 ? 17.922 2.067 -2.845 1.00 46.28 103 ARG A CA 1
ATOM 789 C C . ARG A 1 103 ? 17.063 0.823 -2.899 1.00 46.28 103 ARG A C 1
ATOM 791 O O . ARG A 1 103 ? 16.307 0.653 -3.849 1.00 46.28 103 ARG A O 1
ATOM 798 N N . ALA A 1 104 ? 17.295 -0.090 -1.950 1.00 48.66 104 ALA A N 1
ATOM 799 C CA . ALA A 1 104 ? 16.553 -1.324 -1.821 1.00 48.66 104 ALA A CA 1
ATOM 800 C C . ALA A 1 104 ? 15.095 -0.934 -1.997 1.00 48.66 104 ALA A C 1
ATOM 802 O O . ALA A 1 104 ? 14.612 -0.036 -1.293 1.00 48.66 104 ALA A O 1
ATOM 803 N N . ARG A 1 105 ? 14.464 -1.507 -3.029 1.00 53.88 105 ARG A N 1
ATOM 804 C CA . ARG A 1 105 ? 13.047 -1.310 -3.306 1.00 53.88 105 ARG A CA 1
ATOM 805 C C . ARG A 1 105 ? 12.374 -1.443 -1.951 1.00 53.88 105 ARG A C 1
ATOM 807 O O . ARG A 1 105 ? 12.537 -2.474 -1.303 1.00 53.88 105 ARG A O 1
ATOM 814 N N . ARG A 1 106 ? 11.773 -0.359 -1.446 1.00 54.38 106 ARG A N 1
ATOM 815 C CA . ARG A 1 106 ? 11.065 -0.413 -0.167 1.00 54.38 106 ARG A CA 1
ATOM 816 C C . ARG A 1 106 ? 9.913 -1.369 -0.416 1.00 54.38 106 ARG A C 1
ATOM 818 O O . ARG A 1 106 ? 8.887 -0.930 -0.928 1.00 54.38 106 ARG A O 1
ATOM 825 N N . ASP A 1 107 ? 10.115 -2.650 -0.116 1.00 56.31 107 ASP A N 1
ATOM 826 C CA . ASP A 1 107 ? 9.033 -3.610 -0.016 1.00 56.31 107 ASP A CA 1
ATOM 827 C C . ASP A 1 107 ? 8.042 -2.958 0.940 1.00 56.31 107 ASP A C 1
ATOM 829 O O . ASP A 1 107 ? 8.351 -2.669 2.103 1.00 56.31 107 ASP A O 1
ATOM 833 N N . ARG A 1 108 ? 6.880 -2.573 0.407 1.00 59.62 108 ARG A N 1
ATOM 834 C CA . ARG A 1 108 ? 5.796 -2.185 1.290 1.00 59.62 108 ARG A CA 1
ATOM 835 C C . ARG A 1 108 ? 5.417 -3.466 2.026 1.00 59.62 108 ARG A C 1
ATOM 837 O O . ARG A 1 108 ? 5.152 -4.464 1.356 1.00 59.62 108 ARG A O 1
ATOM 844 N N . PRO A 1 109 ? 5.389 -3.459 3.365 1.00 64.00 109 PRO A N 1
ATOM 845 C CA . PRO A 1 109 ? 4.690 -4.518 4.070 1.00 64.00 109 PRO A CA 1
ATOM 846 C C . PRO A 1 109 ? 3.257 -4.547 3.534 1.00 64.00 109 PRO A C 1
ATOM 848 O O . PRO A 1 109 ? 2.671 -3.478 3.330 1.00 64.00 109 PRO A O 1
ATOM 851 N N . ALA A 1 110 ? 2.736 -5.736 3.226 1.00 72.62 110 ALA A N 1
ATOM 852 C CA . ALA A 1 110 ? 1.379 -5.871 2.720 1.00 72.62 110 ALA A CA 1
ATOM 853 C C . ALA A 1 110 ? 0.427 -5.231 3.738 1.00 72.62 110 ALA A C 1
ATOM 855 O O . ALA A 1 110 ? 0.370 -5.635 4.900 1.00 72.62 110 ALA A O 1
ATOM 856 N N . GLU A 1 111 ? -0.264 -4.174 3.317 1.00 81.69 111 GLU A N 1
ATOM 857 C CA . GLU A 1 111 ? -1.188 -3.425 4.171 1.00 81.69 111 GLU A CA 1
ATOM 858 C C . GLU A 1 111 ? -2.246 -4.358 4.773 1.00 81.69 111 GLU A C 1
ATOM 860 O O . GLU A 1 111 ? -2.561 -4.266 5.960 1.00 81.69 111 GLU A O 1
ATOM 865 N N . ASP A 1 112 ? -2.681 -5.342 3.984 1.00 84.12 112 ASP A N 1
ATOM 866 C CA . ASP A 1 112 ? -3.598 -6.399 4.398 1.00 84.12 112 ASP A CA 1
ATOM 867 C C . ASP A 1 112 ? -3.070 -7.222 5.578 1.00 84.12 112 ASP A C 1
ATOM 869 O O . ASP A 1 112 ? -3.827 -7.526 6.503 1.00 84.12 112 ASP A O 1
ATOM 873 N N . ASP A 1 113 ? -1.773 -7.534 5.610 1.00 89.31 113 ASP A N 1
ATOM 874 C CA . ASP A 1 113 ? -1.172 -8.291 6.710 1.00 89.31 113 ASP A CA 1
ATOM 875 C C . ASP A 1 113 ? -1.099 -7.445 7.987 1.00 89.31 113 ASP A C 1
ATOM 877 O O . ASP A 1 113 ? -1.419 -7.932 9.076 1.00 89.31 113 ASP A O 1
ATOM 881 N N . ILE A 1 114 ? -0.769 -6.152 7.862 1.00 91.81 114 ILE A N 1
ATOM 882 C CA . ILE A 1 114 ? -0.826 -5.195 8.979 1.00 91.81 114 ILE A CA 1
ATOM 883 C C . ILE A 1 114 ? -2.246 -5.143 9.552 1.00 91.81 114 ILE A C 1
ATOM 885 O O . ILE A 1 114 ? -2.441 -5.263 10.766 1.00 91.81 114 ILE A O 1
ATOM 889 N N . VAL A 1 115 ? -3.249 -4.985 8.687 1.00 92.56 115 VAL A N 1
ATOM 890 C CA . VAL A 1 115 ? -4.663 -4.928 9.076 1.00 92.56 115 VAL A CA 1
ATOM 891 C C . VAL A 1 115 ? -5.094 -6.229 9.752 1.00 92.56 115 VAL A C 1
ATOM 893 O O . VAL A 1 115 ? -5.746 -6.189 10.800 1.00 92.56 115 VAL A O 1
ATOM 896 N N . LYS A 1 116 ? -4.699 -7.381 9.203 1.00 93.00 116 LYS A N 1
ATOM 897 C CA . LYS A 1 116 ? -5.013 -8.706 9.748 1.00 93.00 116 LYS A CA 1
ATOM 898 C C . LYS A 1 116 ? -4.437 -8.893 11.150 1.00 93.00 116 LYS A C 1
ATOM 900 O O . LYS A 1 116 ? -5.170 -9.319 12.042 1.00 93.00 116 LYS A O 1
ATOM 905 N N . MET A 1 117 ? -3.179 -8.511 11.373 1.00 94.81 117 MET A N 1
ATOM 906 C CA . MET A 1 117 ? -2.558 -8.574 12.700 1.00 94.81 117 MET A CA 1
ATOM 907 C C . MET A 1 117 ? -3.259 -7.661 13.714 1.00 94.81 117 MET A C 1
ATOM 909 O O . MET A 1 117 ? -3.511 -8.063 14.851 1.00 94.81 117 MET A O 1
ATOM 913 N N . ILE A 1 118 ? -3.616 -6.434 13.321 1.00 94.75 118 ILE A N 1
ATOM 914 C CA . ILE A 1 118 ? -4.327 -5.507 14.216 1.00 94.75 118 ILE A CA 1
ATOM 915 C C . ILE A 1 118 ? -5.696 -6.080 14.602 1.00 94.75 118 ILE A C 1
ATOM 917 O O . ILE A 1 118 ? -6.058 -6.066 15.779 1.00 94.75 118 ILE A O 1
ATOM 921 N N . ARG A 1 119 ? -6.445 -6.624 13.635 1.00 93.38 119 ARG A N 1
ATOM 922 C CA . ARG A 1 119 ? -7.748 -7.260 13.888 1.00 93.38 119 ARG A CA 1
ATOM 923 C C . ARG A 1 119 ? -7.638 -8.503 14.766 1.00 93.38 119 ARG A C 1
ATOM 925 O O . ARG A 1 119 ? -8.536 -8.744 15.563 1.00 93.38 119 ARG A O 1
ATOM 932 N N . SER A 1 120 ? -6.531 -9.245 14.696 1.00 93.31 120 SER A N 1
ATOM 933 C CA . SER A 1 120 ? -6.265 -10.357 15.618 1.00 93.31 120 SER A CA 1
ATOM 934 C C . SER A 1 120 ? -5.854 -9.901 17.028 1.00 93.31 120 SER A C 1
ATOM 936 O O . SER A 1 120 ? -5.410 -10.718 17.830 1.00 93.31 120 SER A O 1
ATOM 938 N N . GLY A 1 121 ? -5.945 -8.603 17.338 1.00 90.81 121 GLY A N 1
ATOM 939 C CA . GLY A 1 121 ? -5.648 -8.047 18.657 1.00 90.81 121 GLY A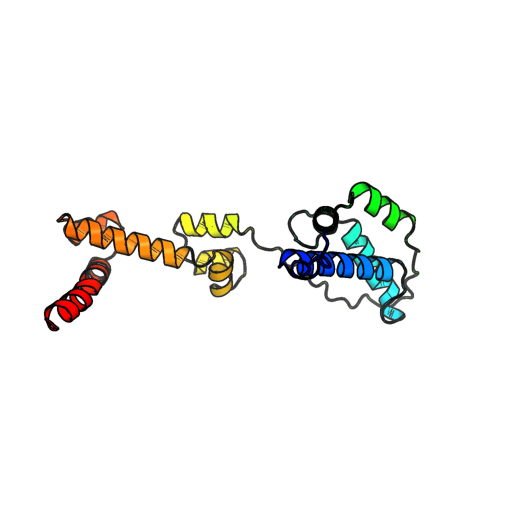 CA 1
ATOM 940 C C . GLY A 1 121 ? -4.161 -7.815 18.927 1.00 90.81 121 GLY A C 1
ATOM 941 O O . GLY A 1 121 ? -3.795 -7.530 20.070 1.00 90.81 121 GLY A O 1
ATOM 942 N N . GLN A 1 122 ? -3.292 -7.912 17.912 1.00 93.62 122 GLN A N 1
ATOM 943 C CA . GLN A 1 122 ? -1.869 -7.635 18.106 1.00 93.62 122 GLN A CA 1
ATOM 944 C C . GLN A 1 122 ? -1.653 -6.141 18.398 1.00 93.62 122 GLN A C 1
ATOM 946 O O . GLN A 1 122 ? -2.172 -5.278 17.682 1.00 93.62 122 GLN A O 1
ATOM 951 N N . PRO A 1 123 ? -0.873 -5.792 19.437 1.00 93.38 123 PRO A N 1
ATOM 952 C CA . PRO A 1 123 ? -0.579 -4.401 19.740 1.00 93.38 123 PRO A CA 1
ATOM 953 C C . PRO A 1 123 ? 0.330 -3.804 18.661 1.00 93.38 123 PRO A C 1
ATOM 955 O O . PRO A 1 123 ? 1.248 -4.463 18.177 1.00 93.38 123 PRO A O 1
ATOM 958 N N . LEU A 1 124 ? 0.146 -2.514 18.355 1.00 93.50 124 LEU A N 1
ATOM 959 C CA . LEU A 1 124 ? 0.875 -1.833 17.273 1.00 93.50 124 LEU A CA 1
ATOM 960 C C . LEU A 1 124 ? 2.403 -1.965 17.359 1.00 93.50 124 LEU A C 1
ATOM 962 O O . LEU A 1 124 ? 3.060 -1.980 16.325 1.00 93.50 124 LEU A O 1
ATOM 966 N N . ARG A 1 125 ? 2.972 -2.082 18.568 1.00 95.25 125 ARG A N 1
ATOM 967 C CA . ARG A 1 125 ? 4.416 -2.297 18.766 1.00 95.25 125 ARG A CA 1
ATOM 968 C C . ARG A 1 125 ? 4.911 -3.621 18.166 1.00 95.25 125 ARG A C 1
ATOM 970 O O . ARG A 1 125 ? 5.969 -3.636 17.559 1.00 95.25 125 ARG A O 1
ATOM 977 N N . VAL A 1 126 ? 4.131 -4.698 18.303 1.00 94.62 126 VAL A N 1
ATOM 978 C CA . VAL A 1 126 ? 4.488 -6.036 17.800 1.00 94.62 126 VAL A CA 1
ATOM 979 C C . VAL A 1 126 ? 4.354 -6.060 16.282 1.00 94.62 126 VAL A C 1
ATOM 981 O O . VAL A 1 126 ? 5.222 -6.575 15.586 1.00 94.62 126 VAL A O 1
ATOM 984 N N . VAL A 1 127 ? 3.301 -5.427 15.757 1.00 93.50 127 VAL A N 1
ATOM 985 C CA . VAL A 1 127 ? 3.123 -5.242 14.310 1.00 93.50 127 VAL A CA 1
ATOM 986 C C . VAL A 1 127 ? 4.297 -4.446 13.726 1.00 93.50 127 VAL A C 1
ATOM 988 O O . VAL A 1 127 ? 4.891 -4.855 12.737 1.00 93.50 127 VAL A O 1
ATOM 991 N N . ALA A 1 128 ? 4.683 -3.342 14.369 1.00 92.19 128 ALA A N 1
ATOM 992 C CA . ALA A 1 128 ? 5.811 -2.507 13.956 1.00 92.19 128 ALA A CA 1
ATOM 993 C C . ALA A 1 128 ? 7.135 -3.290 13.892 1.00 92.19 128 ALA A C 1
ATOM 995 O O . ALA A 1 128 ? 7.838 -3.216 12.886 1.00 92.19 128 ALA A O 1
ATOM 996 N N . GLU A 1 129 ? 7.431 -4.075 14.930 1.00 91.75 129 GLU A N 1
ATOM 997 C CA . GLU A 1 129 ? 8.610 -4.944 15.005 1.00 91.75 129 GLU A CA 1
ATOM 998 C C . GLU A 1 129 ? 8.613 -6.014 13.905 1.00 91.75 129 GLU A C 1
ATOM 1000 O O . GLU A 1 129 ? 9.610 -6.163 13.204 1.00 91.75 129 GLU A O 1
ATOM 1005 N N . THR A 1 130 ? 7.471 -6.673 13.679 1.00 91.38 130 THR A N 1
ATOM 1006 C CA . THR A 1 130 ? 7.306 -7.726 12.656 1.00 91.38 130 THR A CA 1
ATOM 1007 C C . THR A 1 130 ? 7.672 -7.236 11.254 1.00 91.38 130 THR A C 1
ATOM 1009 O O . THR A 1 130 ? 8.265 -7.973 10.471 1.00 91.38 130 THR A O 1
ATOM 1012 N N . PHE A 1 131 ? 7.345 -5.982 10.939 1.00 87.88 131 PHE A N 1
ATOM 1013 C CA . PHE A 1 131 ? 7.595 -5.389 9.624 1.00 87.88 131 PHE A CA 1
ATOM 1014 C C . PHE A 1 131 ? 8.826 -4.470 9.579 1.00 87.88 131 PHE A C 1
ATOM 1016 O O . PHE A 1 131 ? 9.076 -3.846 8.548 1.00 87.88 131 PHE A O 1
ATOM 1023 N N . GLY A 1 132 ? 9.579 -4.333 10.677 1.00 87.25 132 GLY A N 1
ATOM 1024 C CA . GLY A 1 132 ? 10.740 -3.439 10.745 1.00 87.25 132 GLY A CA 1
ATOM 1025 C C . GLY A 1 132 ? 10.409 -1.966 10.456 1.00 87.25 132 GLY A C 1
ATOM 1026 O O . GLY A 1 132 ? 11.212 -1.249 9.857 1.00 87.25 132 GLY A O 1
ATOM 1027 N N . ILE A 1 133 ? 9.214 -1.501 10.836 1.00 88.00 133 ILE A N 1
ATOM 1028 C CA . ILE A 1 133 ? 8.748 -0.119 10.624 1.00 88.00 133 ILE A CA 1
ATOM 1029 C C . ILE A 1 133 ? 8.392 0.567 11.945 1.00 88.00 133 ILE A C 1
ATOM 1031 O O . ILE A 1 133 ? 8.237 -0.073 12.975 1.00 88.00 133 ILE A O 1
ATOM 1035 N N . SER A 1 134 ? 8.237 1.895 11.936 1.00 92.06 134 SER A N 1
ATOM 1036 C CA . SER A 1 134 ? 7.798 2.627 13.128 1.00 92.06 134 SER A CA 1
ATOM 1037 C C . SER A 1 134 ? 6.310 2.413 13.423 1.00 92.06 134 SER A C 1
ATOM 1039 O O . SER A 1 134 ? 5.495 2.244 12.514 1.00 92.06 134 SER A O 1
ATOM 1041 N N . VAL A 1 135 ? 5.926 2.520 14.699 1.00 92.12 135 VAL A N 1
ATOM 1042 C CA . VAL A 1 135 ? 4.517 2.459 15.139 1.00 92.12 135 VAL A CA 1
ATOM 1043 C C . VAL A 1 135 ? 3.650 3.494 14.412 1.00 92.12 135 VAL A C 1
ATOM 1045 O O . VAL A 1 135 ? 2.543 3.179 13.978 1.00 92.12 135 VAL A O 1
ATOM 1048 N N . SER A 1 136 ? 4.160 4.713 14.209 1.00 92.56 136 SER A N 1
ATOM 1049 C CA . SER A 1 136 ? 3.452 5.751 13.449 1.00 92.56 136 SER A CA 1
ATOM 1050 C C . SER A 1 136 ? 3.173 5.315 12.013 1.00 92.56 136 SER A C 1
ATOM 1052 O O . SER A 1 136 ? 2.085 5.555 11.497 1.00 92.56 136 SER A O 1
ATOM 1054 N N . LYS A 1 137 ? 4.123 4.618 11.378 1.00 88.62 137 LYS A N 1
ATOM 1055 C CA . LYS A 1 137 ? 3.950 4.092 10.024 1.00 88.62 137 LYS A CA 1
ATOM 1056 C C . LYS A 1 137 ? 2.896 2.986 9.973 1.00 88.62 137 LYS A C 1
ATOM 1058 O O . LYS A 1 137 ? 2.090 2.992 9.052 1.00 88.62 137 LYS A O 1
ATOM 1063 N N . VAL A 1 138 ? 2.827 2.113 10.982 1.00 91.38 138 VAL A N 1
ATOM 1064 C CA . VAL A 1 138 ? 1.731 1.132 11.122 1.00 91.38 138 VAL A CA 1
ATOM 1065 C C . VAL A 1 138 ? 0.373 1.835 11.226 1.00 91.38 138 VAL A C 1
ATOM 1067 O O . VAL A 1 138 ? -0.585 1.434 10.569 1.00 91.38 138 VAL A O 1
ATOM 1070 N N . SER A 1 139 ? 0.278 2.903 12.025 1.00 90.44 139 SER A N 1
ATOM 1071 C CA . SER A 1 139 ? -0.965 3.673 12.174 1.00 90.44 139 SER A CA 1
ATOM 1072 C C . SER A 1 139 ? -1.408 4.311 10.855 1.00 90.44 139 SER A C 1
ATOM 1074 O O . SER A 1 139 ? -2.575 4.212 10.492 1.00 90.44 139 SER A O 1
ATOM 1076 N N . ILE A 1 140 ? -0.476 4.913 10.109 1.00 8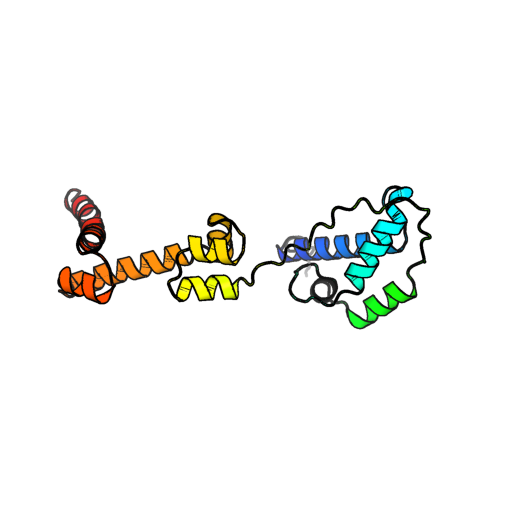9.25 140 ILE A N 1
ATOM 1077 C CA . ILE A 1 140 ? -0.760 5.528 8.804 1.00 89.25 140 ILE A CA 1
ATOM 1078 C C . ILE A 1 140 ? -1.236 4.474 7.801 1.00 89.25 140 ILE A C 1
ATOM 1080 O O . ILE A 1 140 ? -2.284 4.659 7.190 1.00 89.25 140 ILE A O 1
ATOM 1084 N N . LEU A 1 141 ? -0.502 3.362 7.675 1.00 88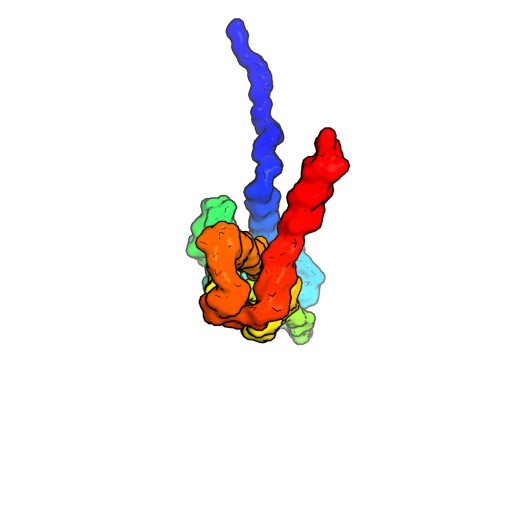.75 141 LEU A N 1
ATOM 1085 C CA . LEU A 1 141 ? -0.836 2.286 6.735 1.00 88.75 141 LEU A CA 1
ATOM 1086 C C . LEU A 1 141 ? -2.162 1.606 7.081 1.00 88.75 141 LEU A C 1
ATOM 1088 O O . LEU A 1 141 ? -2.899 1.231 6.193 1.00 88.75 141 LEU A O 1
ATOM 1092 N N . SER A 1 142 ? -2.510 1.494 8.362 1.00 90.81 142 SER A N 1
ATOM 1093 C CA . SER A 1 142 ? -3.814 0.960 8.782 1.00 90.81 142 SER A CA 1
ATOM 1094 C C . SER A 1 142 ? -4.915 2.027 8.873 1.00 90.81 142 SER A C 1
ATOM 1096 O O . SER A 1 142 ? -5.983 1.776 9.437 1.00 90.81 142 SER A O 1
ATOM 1098 N N . CYS A 1 143 ? -4.658 3.248 8.395 1.00 90.25 143 CYS A N 1
ATOM 1099 C CA . CYS A 1 143 ? -5.543 4.408 8.511 1.00 90.25 143 CYS A CA 1
ATOM 1100 C C . CYS A 1 143 ? -6.118 4.613 9.929 1.00 90.25 143 CYS A C 1
ATOM 1102 O O . CYS A 1 143 ? -7.292 4.948 10.076 1.00 90.25 143 CYS A O 1
ATOM 1104 N N . GLY A 1 144 ? -5.338 4.367 10.984 1.00 92.06 144 GLY A N 1
ATOM 1105 C CA . GLY A 1 144 ? -5.770 4.511 12.379 1.00 92.06 144 GLY A CA 1
ATOM 1106 C C . GLY A 1 144 ? -6.698 3.399 12.891 1.00 92.06 144 GLY A C 1
ATOM 1107 O O . GLY A 1 144 ? -7.421 3.613 13.867 1.00 92.06 144 GLY A O 1
ATOM 1108 N N . LEU A 1 145 ? -6.694 2.214 12.268 1.00 92.50 145 LEU A N 1
ATOM 1109 C CA . LEU A 1 145 ? -7.591 1.097 12.593 1.00 92.50 145 LEU A CA 1
ATOM 1110 C C . LEU A 1 145 ? -7.604 0.724 14.080 1.00 92.50 145 LEU A C 1
ATOM 1112 O O . LEU A 1 145 ? -8.675 0.558 14.654 1.00 92.50 145 LEU A O 1
ATOM 1116 N N . ALA A 1 146 ? -6.437 0.633 14.721 1.00 92.00 146 ALA A N 1
ATOM 1117 C CA . ALA A 1 146 ? -6.359 0.277 16.139 1.00 92.00 146 ALA A CA 1
ATOM 1118 C C . ALA A 1 146 ? -7.083 1.291 17.045 1.00 92.00 146 ALA A C 1
ATOM 1120 O O . ALA A 1 146 ? -7.689 0.905 18.044 1.00 92.00 146 ALA A O 1
ATOM 1121 N N . SER A 1 147 ? -7.054 2.579 16.690 1.00 91.50 147 SER A N 1
ATOM 1122 C CA . SER A 1 147 ? -7.773 3.626 17.421 1.00 91.50 147 SER A CA 1
ATOM 1123 C C . SER A 1 147 ? -9.284 3.500 17.240 1.00 91.50 147 SER A C 1
ATOM 1125 O O . SER A 1 147 ? -10.012 3.627 18.222 1.00 91.50 147 SER A O 1
ATOM 1127 N N . ARG A 1 148 ? -9.748 3.200 16.018 1.00 93.56 148 ARG A N 1
ATOM 1128 C CA . ARG A 1 148 ? -11.174 2.974 15.728 1.00 93.56 148 ARG A CA 1
ATOM 1129 C C . ARG A 1 148 ? -11.717 1.751 16.460 1.00 93.56 148 ARG A C 1
ATOM 1131 O O . ARG A 1 148 ? -12.659 1.895 17.225 1.00 93.56 148 ARG A O 1
ATOM 1138 N N . LEU A 1 149 ? -11.045 0.602 16.348 1.00 93.00 149 LEU A N 1
ATOM 1139 C CA . LEU A 1 149 ? -11.434 -0.627 17.056 1.00 93.00 149 LEU A CA 1
ATOM 1140 C C . LEU A 1 149 ? -11.483 -0.424 18.574 1.00 93.00 149 LEU A C 1
ATOM 1142 O O . LEU A 1 149 ? -12.363 -0.930 19.267 1.00 93.00 149 LEU A O 1
ATOM 1146 N N . LYS A 1 150 ? -10.530 0.341 19.117 1.00 90.75 150 LYS A N 1
ATOM 1147 C CA . LYS A 1 150 ? -10.528 0.685 20.537 1.00 90.75 150 LYS A CA 1
ATOM 1148 C C . LYS A 1 150 ? -11.727 1.554 20.921 1.00 90.75 150 LYS A C 1
ATOM 1150 O O . LYS A 1 150 ? -12.271 1.343 22.003 1.00 90.75 150 LYS A O 1
ATOM 1155 N N . ALA A 1 151 ? -12.076 2.541 20.098 1.00 89.31 151 ALA A N 1
ATOM 1156 C CA . ALA A 1 151 ? -13.218 3.416 20.334 1.00 89.31 151 ALA A CA 1
ATOM 1157 C C . ALA A 1 151 ? -14.532 2.630 20.272 1.00 89.31 151 ALA A C 1
ATOM 1159 O O . ALA A 1 151 ? -15.284 2.679 21.237 1.00 89.31 151 ALA A O 1
ATOM 1160 N N . GLU A 1 152 ? -14.724 1.819 19.229 1.00 92.12 152 GLU A N 1
ATOM 1161 C CA . GLU A 1 152 ? -15.883 0.931 19.063 1.00 92.12 152 GLU A CA 1
ATOM 1162 C C . GLU A 1 152 ? -16.066 0.013 20.278 1.00 92.12 152 GLU A C 1
ATOM 1164 O O . GLU A 1 152 ? -17.139 -0.035 20.874 1.00 92.12 152 GLU A O 1
ATOM 1169 N N . ARG A 1 153 ? -14.989 -0.639 20.733 1.00 93.62 153 ARG A N 1
ATOM 1170 C CA . ARG A 1 153 ? -15.021 -1.467 21.946 1.00 93.62 153 ARG A CA 1
ATOM 1171 C C . ARG A 1 153 ? -15.343 -0.654 23.206 1.00 93.62 153 ARG A C 1
ATOM 1173 O O . ARG A 1 153 ? -16.065 -1.123 24.081 1.00 93.62 153 ARG A O 1
ATOM 1180 N N . ASP A 1 154 ? -14.762 0.537 23.362 1.00 94.19 154 ASP A N 1
ATOM 1181 C CA . ASP A 1 154 ? -15.044 1.394 24.521 1.00 94.19 154 ASP A CA 1
ATOM 1182 C C . ASP A 1 154 ? -16.518 1.885 24.493 1.00 94.19 154 ASP A C 1
ATOM 1184 O O . ASP A 1 154 ? -17.132 2.001 25.554 1.00 94.19 154 ASP A O 1
ATOM 1188 N N . ASP A 1 155 ? -17.113 2.103 23.314 1.00 92.31 155 ASP A N 1
ATOM 1189 C CA . ASP A 1 155 ? -18.539 2.416 23.125 1.00 92.31 155 ASP A CA 1
ATOM 1190 C C . ASP A 1 155 ? -19.440 1.223 23.465 1.00 92.31 155 ASP A C 1
ATOM 1192 O O . ASP A 1 155 ? -20.415 1.383 24.202 1.00 92.31 155 ASP A O 1
ATOM 1196 N N . GLU A 1 156 ? -19.068 0.019 23.034 1.00 93.81 156 GLU A N 1
ATOM 1197 C CA . GLU A 1 156 ? -19.764 -1.224 23.374 1.00 93.81 156 GLU A CA 1
ATOM 1198 C C . GLU A 1 156 ? -19.768 -1.477 24.889 1.00 93.81 156 GLU A C 1
ATOM 1200 O O . GLU A 1 156 ? -20.816 -1.752 25.477 1.00 93.81 156 GLU A O 1
ATOM 1205 N N . ILE A 1 157 ? -18.626 -1.279 25.560 1.00 94.38 157 ILE A N 1
ATOM 1206 C CA . ILE A 1 157 ? -18.527 -1.358 27.027 1.00 94.38 157 ILE A CA 1
ATOM 1207 C C . ILE A 1 157 ? -19.532 -0.408 27.694 1.00 94.38 157 ILE A C 1
ATOM 1209 O O . ILE A 1 157 ? -20.171 -0.781 28.682 1.00 94.38 157 ILE A O 1
ATOM 1213 N N . ARG A 1 158 ? -19.692 0.816 27.171 1.00 91.88 158 ARG A N 1
ATOM 1214 C CA . ARG A 1 158 ? -20.650 1.790 27.719 1.00 91.88 158 ARG A CA 1
ATOM 1215 C C . ARG A 1 158 ? -22.097 1.398 27.432 1.00 91.88 158 ARG A C 1
ATOM 1217 O O . ARG A 1 158 ? -22.928 1.523 28.328 1.00 91.88 158 ARG A O 1
ATOM 1224 N N . SER A 1 159 ? -22.392 0.894 26.237 1.00 93.62 159 SER A N 1
ATOM 1225 C CA . SER A 1 159 ? -23.727 0.405 25.879 1.00 93.62 159 SER A CA 1
ATOM 1226 C C . SER A 1 159 ? -24.157 -0.753 26.788 1.00 93.62 159 SER A C 1
ATOM 1228 O O . SER A 1 159 ? -25.215 -0.698 27.415 1.00 93.62 159 SER A O 1
ATOM 1230 N N . LEU A 1 160 ? -23.286 -1.745 26.990 1.00 94.19 160 LEU A N 1
ATOM 1231 C CA . LEU A 1 160 ? -23.554 -2.861 27.900 1.00 94.19 160 LEU A CA 1
ATOM 1232 C C . LEU A 1 160 ? -23.702 -2.394 29.354 1.00 94.19 160 LEU A C 1
ATOM 1234 O O . LEU A 1 160 ? -24.544 -2.907 30.095 1.00 94.19 160 LEU A O 1
ATOM 1238 N N . ARG A 1 161 ? -22.933 -1.378 29.771 1.00 93.00 161 ARG A N 1
ATOM 1239 C CA . ARG A 1 161 ? -23.087 -0.776 31.101 1.00 93.00 161 ARG A CA 1
ATOM 1240 C C . ARG A 1 161 ? -24.474 -0.154 31.300 1.00 93.00 161 ARG A C 1
ATOM 1242 O O . ARG A 1 161 ? -25.026 -0.314 32.391 1.00 93.00 161 ARG A O 1
ATOM 1249 N N . GLN A 1 162 ? -25.022 0.514 30.279 1.00 90.69 162 GLN A N 1
ATOM 1250 C CA . GLN A 1 162 ? -26.384 1.074 30.284 1.00 90.69 162 GLN A CA 1
ATOM 1251 C C . GLN A 1 162 ? -27.455 -0.021 30.287 1.00 90.69 162 GLN A C 1
ATOM 1253 O O . GLN A 1 162 ? -28.461 0.116 30.973 1.00 90.69 162 GLN A O 1
ATOM 1258 N N . ALA A 1 163 ? -27.197 -1.145 29.617 1.00 92.81 163 ALA A N 1
ATOM 1259 C CA . ALA A 1 163 ? -28.049 -2.333 29.649 1.00 92.81 163 ALA A CA 1
ATOM 1260 C C . ALA A 1 163 ? -28.008 -3.100 30.993 1.00 92.81 163 ALA A C 1
ATOM 1262 O O . ALA A 1 163 ? -28.565 -4.189 31.101 1.00 92.81 163 ALA A O 1
ATOM 1263 N N . GLY A 1 164 ? -27.338 -2.564 32.022 1.00 93.25 164 GLY A N 1
ATOM 1264 C CA . GLY A 1 164 ? -27.328 -3.122 33.378 1.00 93.25 164 GLY A CA 1
ATOM 1265 C C . GLY A 1 164 ? -26.171 -4.074 33.687 1.00 93.25 164 GLY A C 1
ATOM 1266 O O . GLY A 1 164 ? -26.129 -4.645 34.778 1.00 93.25 164 GLY A O 1
ATOM 1267 N N . TRP A 1 165 ? -25.195 -4.236 32.786 1.00 95.75 165 TRP A N 1
ATOM 1268 C CA . TRP A 1 165 ? -24.044 -5.102 33.052 1.00 95.75 165 TRP A CA 1
ATOM 1269 C C . TRP A 1 165 ? -23.182 -4.562 34.196 1.00 95.75 165 TRP A C 1
ATOM 1271 O O . TRP A 1 165 ? -22.865 -3.372 34.274 1.00 95.75 165 TRP A O 1
ATOM 1281 N N . THR A 1 166 ? -22.739 -5.458 35.081 1.00 94.88 166 THR A N 1
ATOM 1282 C CA . THR A 1 166 ? -21.840 -5.084 36.180 1.00 94.88 166 THR A CA 1
ATOM 1283 C C . THR A 1 166 ? -20.421 -4.829 35.667 1.00 94.88 166 THR A C 1
ATOM 1285 O O . THR A 1 166 ? -19.939 -5.497 34.751 1.00 94.88 166 THR A O 1
ATOM 1288 N N . HIS A 1 167 ? -19.679 -3.926 36.320 1.00 94.31 167 HIS A N 1
ATOM 1289 C CA . HIS A 1 167 ? -18.270 -3.674 35.981 1.00 94.31 167 HIS A CA 1
ATOM 1290 C C . HIS A 1 167 ? -17.396 -4.944 36.037 1.00 94.31 167 HIS A C 1
ATOM 1292 O O . HIS A 1 167 ? -16.407 -5.040 35.314 1.00 94.31 167 HIS A O 1
ATOM 1298 N N . ARG A 1 168 ? -17.750 -5.921 36.889 1.00 94.62 168 ARG A N 1
ATOM 1299 C CA . ARG A 1 168 ? -17.055 -7.215 36.981 1.00 94.62 168 ARG A CA 1
ATOM 1300 C C . ARG A 1 168 ? -17.333 -8.094 35.758 1.00 94.62 168 ARG A C 1
ATOM 1302 O O . ARG A 1 168 ? -16.393 -8.684 35.238 1.00 94.62 168 ARG A O 1
ATOM 1309 N N . ALA A 1 169 ? -18.584 -8.155 35.299 1.00 93.69 169 ALA A N 1
ATOM 1310 C CA . ALA A 1 169 ? -18.955 -8.907 34.100 1.00 93.69 169 ALA A CA 1
ATOM 1311 C C . ALA A 1 169 ? -18.279 -8.331 32.846 1.00 93.69 169 ALA A C 1
ATOM 1313 O O . ALA A 1 169 ? -17.700 -9.080 32.068 1.00 93.69 169 ALA A O 1
ATOM 1314 N N . LEU A 1 170 ? -18.249 -7.001 32.710 1.00 94.75 170 LEU A N 1
ATOM 1315 C CA . LEU A 1 170 ? -17.548 -6.319 31.615 1.00 94.75 170 LEU A CA 1
ATOM 1316 C C . LEU A 1 170 ? -16.035 -6.587 31.641 1.00 94.75 170 LEU A C 1
ATOM 1318 O O . LEU A 1 170 ? -15.440 -6.893 30.613 1.00 94.75 170 LEU A O 1
ATOM 1322 N N . ALA A 1 171 ? -15.404 -6.515 32.817 1.00 94.69 171 ALA A N 1
ATOM 1323 C CA . ALA A 1 171 ? -13.980 -6.818 32.968 1.00 94.69 171 ALA A CA 1
ATOM 1324 C C . ALA A 1 171 ? -13.641 -8.247 32.508 1.00 94.69 171 ALA A C 1
ATOM 1326 O O . ALA A 1 171 ? -12.671 -8.437 31.776 1.00 94.69 171 ALA A O 1
ATOM 1327 N N . ALA A 1 172 ? -14.465 -9.227 32.894 1.00 94.12 172 ALA A N 1
ATOM 1328 C CA . ALA A 1 172 ? -14.301 -10.616 32.478 1.00 94.12 172 ALA A CA 1
ATOM 1329 C C . ALA A 1 172 ? -14.550 -10.807 30.972 1.00 94.12 172 ALA A C 1
ATOM 1331 O O . ALA A 1 172 ? -13.756 -11.469 30.314 1.00 94.12 172 ALA A O 1
ATOM 1332 N N . HIS A 1 173 ? -15.604 -10.194 30.424 1.00 94.19 173 HIS A N 1
ATOM 1333 C CA . HIS A 1 173 ? -15.978 -10.350 29.017 1.00 94.19 173 HIS A CA 1
ATOM 1334 C C . HIS A 1 173 ? -14.932 -9.766 28.057 1.00 94.19 173 HIS A C 1
ATOM 1336 O O . HIS A 1 173 ? -14.530 -10.427 27.106 1.00 94.19 173 HIS A O 1
ATOM 1342 N N . PHE A 1 174 ? -14.435 -8.558 28.338 1.00 92.38 174 PHE A N 1
ATOM 1343 C CA . PHE A 1 174 ? -13.459 -7.872 27.482 1.00 92.38 174 PHE A CA 1
ATOM 1344 C C . PHE A 1 174 ? -11.995 -8.173 27.842 1.00 92.38 174 PHE A C 1
ATOM 1346 O O . PHE A 1 174 ? -11.089 -7.613 27.220 1.00 92.38 174 PHE A O 1
ATOM 1353 N N . GLY A 1 175 ? -11.738 -8.989 28.871 1.00 91.94 175 GLY A N 1
ATOM 1354 C CA . GLY A 1 175 ? -10.383 -9.287 29.349 1.00 91.94 175 GLY A CA 1
ATOM 1355 C C . GLY A 1 175 ? -9.627 -8.052 29.862 1.00 91.94 175 GLY A C 1
ATOM 1356 O O . GLY A 1 175 ? -8.414 -7.939 29.687 1.00 91.94 175 GLY A O 1
ATOM 1357 N N . LEU A 1 176 ? -10.334 -7.087 30.459 1.00 92.38 176 LEU A N 1
ATOM 1358 C CA . LEU A 1 176 ? -9.761 -5.831 30.952 1.00 92.38 176 LEU A CA 1
ATOM 1359 C C . LEU A 1 176 ? -9.768 -5.764 32.472 1.00 92.38 176 LEU A C 1
ATOM 1361 O O . LEU A 1 176 ? -10.640 -6.308 33.141 1.00 92.38 176 LEU A O 1
ATOM 1365 N N . SER A 1 177 ? -8.832 -5.000 33.037 1.00 95.31 177 SER A N 1
ATOM 1366 C CA . SER A 1 177 ? -8.857 -4.731 34.471 1.00 95.31 177 SER A CA 1
ATOM 1367 C C . SER A 1 177 ? -10.110 -3.944 34.863 1.00 95.31 177 SER A C 1
ATOM 1369 O O . SER A 1 177 ? -10.570 -3.046 34.146 1.00 95.31 177 SER A O 1
ATOM 1371 N N . ARG A 1 178 ? -10.629 -4.224 36.062 1.00 92.88 178 ARG A N 1
ATOM 1372 C CA . ARG A 1 178 ? -11.792 -3.517 36.618 1.00 92.88 178 ARG A CA 1
ATOM 1373 C C . ARG A 1 178 ? -11.578 -1.997 36.665 1.00 92.88 178 ARG A C 1
ATOM 1375 O O . ARG A 1 178 ? -12.497 -1.246 36.360 1.00 92.88 178 ARG A O 1
ATOM 1382 N N . ILE A 1 179 ? -10.358 -1.543 36.968 1.00 93.88 179 ILE A N 1
ATOM 1383 C CA . ILE A 1 179 ? -9.984 -0.116 36.978 1.00 93.88 179 ILE A CA 1
ATOM 1384 C C . ILE A 1 179 ? -10.130 0.502 35.580 1.00 93.88 179 ILE A C 1
ATOM 1386 O O . ILE A 1 179 ? -10.628 1.620 35.443 1.00 93.88 179 ILE A O 1
ATOM 1390 N N . ARG A 1 180 ? -9.721 -0.212 34.522 1.00 93.56 180 ARG A N 1
ATOM 1391 C CA . ARG A 1 180 ? -9.852 0.287 33.149 1.00 93.56 180 ARG A CA 1
ATOM 1392 C C . ARG A 1 180 ? -11.318 0.408 32.739 1.00 93.56 180 ARG A C 1
ATOM 1394 O O . ARG A 1 180 ? -11.666 1.416 32.131 1.00 93.56 180 ARG A O 1
ATOM 1401 N N . ILE A 1 181 ? -12.147 -0.576 33.089 1.00 94.69 181 ILE A N 1
ATOM 1402 C CA . ILE A 1 181 ? -13.597 -0.539 32.847 1.00 94.69 181 ILE A CA 1
ATOM 1403 C C . ILE A 1 181 ? -14.238 0.661 33.550 1.00 94.69 181 ILE A C 1
ATOM 1405 O O . ILE A 1 181 ? -14.961 1.416 32.904 1.00 94.69 181 ILE A O 1
ATOM 1409 N N . LEU A 1 182 ? -13.917 0.888 34.829 1.00 92.75 182 LEU A N 1
ATOM 1410 C CA . LEU A 1 182 ? -14.418 2.043 35.585 1.00 92.75 182 LEU A CA 1
ATOM 1411 C C . LEU A 1 182 ? -14.072 3.367 34.887 1.00 92.75 182 LEU A C 1
ATOM 1413 O O . LEU A 1 182 ? -14.953 4.189 34.665 1.00 92.75 182 LEU A O 1
ATOM 1417 N N . ARG A 1 183 ? -12.818 3.540 34.443 1.00 93.25 183 ARG A N 1
ATOM 1418 C CA . ARG A 1 183 ? -12.394 4.745 33.703 1.00 93.25 183 ARG A CA 1
ATOM 1419 C C . ARG A 1 183 ? -13.112 4.931 32.362 1.00 93.25 183 ARG A C 1
ATOM 1421 O O . ARG A 1 183 ? -13.315 6.064 31.943 1.00 93.25 183 ARG A O 1
ATOM 1428 N N . ILE A 1 184 ? -13.446 3.846 31.659 1.00 92.19 184 ILE A N 1
ATOM 1429 C CA . ILE A 1 184 ? -14.183 3.921 30.385 1.00 92.19 184 ILE A CA 1
ATOM 1430 C C . ILE A 1 184 ? -15.626 4.382 30.627 1.00 92.19 184 ILE A C 1
ATOM 1432 O O . ILE A 1 184 ? -16.126 5.211 29.865 1.00 92.19 184 ILE A O 1
ATOM 1436 N N . CYS A 1 185 ? -16.259 3.878 31.691 1.00 89.94 185 CYS A N 1
ATOM 1437 C CA . CYS A 1 185 ? -17.635 4.218 32.054 1.00 89.94 185 CYS A CA 1
ATOM 1438 C C . CYS A 1 185 ? -17.757 5.661 32.576 1.00 89.94 185 CYS A C 1
ATOM 1440 O O . CYS A 1 185 ? -18.667 6.367 32.158 1.00 89.94 185 CYS A O 1
ATOM 1442 N N . ALA A 1 186 ? -16.806 6.122 33.397 1.00 84.81 186 ALA A N 1
ATOM 1443 C CA . ALA A 1 186 ? -16.835 7.456 34.010 1.00 84.81 186 ALA A CA 1
ATOM 1444 C C . ALA A 1 186 ? -16.767 8.621 32.998 1.00 84.81 186 ALA A C 1
ATOM 1446 O O . ALA A 1 186 ? -17.339 9.679 33.221 1.00 84.81 186 ALA A O 1
ATOM 1447 N N . ARG A 1 187 ? -16.127 8.434 31.832 1.00 67.62 187 ARG A N 1
ATOM 1448 C CA . ARG A 1 187 ? -15.909 9.497 30.821 1.00 67.62 187 ARG A CA 1
ATOM 1449 C C . ARG A 1 187 ? -17.177 10.076 30.158 1.00 67.62 187 ARG A C 1
ATOM 1451 O O . ARG A 1 187 ? -17.045 10.960 29.314 1.00 67.62 187 ARG A O 1
ATOM 1458 N N . ARG A 1 188 ? -18.377 9.567 30.465 1.00 54.12 188 ARG A N 1
ATOM 1459 C CA . ARG A 1 188 ? -19.663 10.098 29.964 1.00 54.12 188 ARG A CA 1
ATOM 1460 C C . ARG A 1 188 ? -20.413 10.930 31.010 1.00 54.12 188 ARG A C 1
ATOM 1462 O O . ARG A 1 188 ? -21.189 11.788 30.606 1.00 54.12 188 ARG A O 1
ATOM 1469 N N . GLU A 1 189 ? -20.156 10.715 32.303 1.00 50.44 189 GLU A N 1
ATOM 1470 C CA . GLU A 1 189 ? -20.819 11.458 33.389 1.00 50.44 189 GLU A CA 1
ATOM 1471 C C . GLU A 1 189 ? -20.472 12.958 33.302 1.00 50.44 189 GLU A C 1
ATOM 1473 O O . GLU A 1 189 ? -21.378 13.784 33.298 1.00 50.44 189 GLU A O 1
ATOM 1478 N N . GLU A 1 190 ? -19.214 13.300 32.992 1.00 48.47 190 GLU A N 1
ATOM 1479 C CA . GLU A 1 190 ? -18.762 14.696 32.816 1.00 48.47 190 GLU A CA 1
ATOM 1480 C C . GLU A 1 190 ? -19.457 15.450 31.656 1.00 48.47 190 GLU A C 1
ATOM 1482 O O . GLU A 1 190 ? -19.666 16.653 31.746 1.00 48.47 190 GLU A O 1
ATOM 1487 N N . ARG A 1 191 ? -19.861 14.780 30.561 1.00 41.91 191 ARG A N 1
ATOM 1488 C CA . ARG A 1 191 ? -20.519 15.454 29.412 1.00 41.91 191 ARG A CA 1
ATOM 1489 C C . ARG A 1 191 ? -22.031 15.614 29.575 1.00 41.91 191 ARG A C 1
ATOM 1491 O O . ARG A 1 191 ? -22.615 16.518 28.977 1.00 41.91 191 ARG A O 1
ATOM 1498 N N . GLU A 1 192 ? -22.673 14.728 30.335 1.00 44.44 192 GLU A N 1
ATOM 1499 C CA . GLU A 1 192 ? -24.106 14.830 30.632 1.00 44.44 192 GLU A CA 1
ATOM 1500 C C . GLU A 1 192 ? -24.390 15.789 31.799 1.00 44.44 192 GLU A C 1
ATOM 1502 O O . GLU A 1 192 ? -25.424 16.456 31.772 1.00 44.44 192 GLU A O 1
ATOM 1507 N N . GLU A 1 193 ? -23.481 15.918 32.773 1.00 43.25 193 GLU A N 1
ATOM 1508 C CA . GLU A 1 193 ? -23.592 16.913 33.853 1.00 43.25 193 GLU A CA 1
ATOM 1509 C C . GLU A 1 193 ? -23.383 18.350 33.352 1.00 43.25 193 GLU A C 1
ATOM 1511 O O . GLU A 1 193 ? -24.198 19.216 33.673 1.00 43.25 193 GLU A O 1
ATOM 1516 N N . ASP A 1 194 ? -22.420 18.602 32.460 1.00 47.19 194 ASP A N 1
ATOM 1517 C CA . ASP A 1 194 ? -22.249 19.929 31.837 1.00 47.19 194 ASP A CA 1
ATOM 1518 C C . ASP A 1 194 ? -23.477 20.368 31.014 1.00 47.19 194 ASP A C 1
ATOM 1520 O O . ASP A 1 194 ? -23.786 21.554 30.926 1.00 47.19 194 ASP A O 1
ATOM 1524 N N . SER A 1 195 ? -24.229 19.417 30.446 1.00 46.19 195 SER A N 1
ATOM 1525 C CA . SER A 1 195 ? -25.435 19.714 29.656 1.00 46.19 195 SER A CA 1
ATOM 1526 C C . SER A 1 195 ? -26.691 19.932 30.513 1.00 46.19 195 SER A C 1
ATOM 1528 O O . SER A 1 195 ? -27.623 20.589 30.058 1.00 46.19 195 SER A O 1
ATOM 1530 N N . ARG A 1 196 ? -26.748 19.390 31.741 1.00 48.62 196 ARG A N 1
ATOM 1531 C CA . ARG A 1 196 ? -27.877 19.592 32.676 1.00 48.62 196 ARG A CA 1
ATOM 1532 C C . ARG A 1 196 ? -27.696 20.789 33.601 1.00 48.62 196 ARG A C 1
ATOM 1534 O O . ARG A 1 196 ? -28.687 21.296 34.102 1.00 48.62 196 ARG A O 1
ATOM 1541 N N . THR A 1 197 ? -26.463 21.233 33.826 1.00 49.22 197 THR A N 1
ATOM 1542 C CA . THR A 1 197 ? -26.166 22.387 34.697 1.00 49.22 197 THR A CA 1
ATOM 1543 C C . THR A 1 197 ? -26.272 23.727 33.946 1.00 49.22 197 THR A C 1
ATOM 1545 O O . THR A 1 197 ? -26.181 24.789 34.553 1.00 49.22 197 THR A O 1
ATOM 1548 N N . ALA A 1 198 ? -26.477 23.686 32.623 1.00 48.72 198 ALA A N 1
ATOM 1549 C CA . ALA A 1 198 ? -26.617 24.848 31.742 1.00 48.72 198 ALA A CA 1
ATOM 1550 C C . ALA A 1 198 ? -28.069 25.132 31.285 1.00 48.72 198 ALA A C 1
ATOM 1552 O O . ALA A 1 198 ? -28.265 25.960 30.394 1.00 48.72 198 ALA A O 1
ATOM 1553 N N . ALA A 1 199 ? -29.068 24.455 31.866 1.00 40.19 199 ALA A N 1
ATOM 1554 C CA . ALA A 1 199 ? -30.502 24.673 31.639 1.00 40.19 199 ALA A CA 1
ATOM 1555 C C . ALA A 1 199 ? -31.191 25.071 32.950 1.00 40.19 199 ALA A C 1
ATOM 1557 O O . ALA A 1 199 ? -32.087 25.941 32.892 1.00 40.19 199 ALA A O 1
#

Sequence (199 aa):
MRQAPSDASTYRNGPAYGERELMLAVLEDAIRCLAGEIGPTRERPQLAAEAREWVAARDARWPFSFDNLCDGIGLDAGSLRERLLRNAPVIPFVGGQPTAVRRARRDRPAEDDIVKMIRSGQPLRVVAETFGISVSKVSILSCGLASRLKAERDDEIRSLRQAGWTHRALAAHFGLSRIRILRICARREEREEDSRTAA

Secondary structure (DSSP, 8-state):
---PPP--STTTTSHHHHHHHHHHHHHHHHHHHHHT-SS-TTTHHHHHHHHHHHHH---SSSTTSHHHHHHHHT--HHHHHHHHHHHS------S------------PPPHHHHHHHHHTT--HHHHHHHTT--HHHHHHHTTTHHHHHHHHHHHHHHHHHHTT--HHHHHHHHT--HHHHHHHHHTTHHHHHHHHTT-

Foldseek 3Di:
DDDDPDPPPDPCDDPLNVLLVVLVVLVVQLLCLLQLNDDDNLCSLVSNVVSLCQLPDDDPQDCNRLCNSCVSNVHDSVVVSVVSNVPRDNDDNPDDPNPDPPPPPPRDDPLVVLLVCVVVVHDLVVSCVVSVHDSVVSCVSPVNVNVVVVVVLLVVLQVVVVVVDDLVNSCVVVVHDSVVSVVSNVVVVVVVVVVVVVD